Protein AF-A0A520F747-F1 (afdb_monomer)

Sequence (177 aa):
MTATGIKSPETTTRGQRMLRPAPHPRILRRLATAIFSGTALLAISAAPAAASPIPWIDSLSAAPAPPGPEVNLNAYCDDHHAVGHLANGRTVYCTRVARTDAYVWAYTPDLMPIDPNARKYTCDNVCHYPDGSIAPNYLRCGTLCGEPPTSGDIQSGFYDCFSSGLSYEECRKRPPS

pLDDT: mean 77.5, std 19.76, range [39.0, 97.88]

Radius of gyration: 31.27 Å; Cα contacts (8 Å, |Δi|>4): 210; chains: 1; bounding box: 42×72×117 Å

Solvent-accessible surface area (backbone atoms only — not comparable to full-atom values): 11807 Å² total; per-residue (Å²): 140,82,92,82,90,88,78,87,79,90,81,78,92,83,79,90,72,85,77,76,83,80,82,78,83,82,84,76,84,84,86,80,87,84,86,80,85,90,82,84,88,84,89,81,91,78,88,79,75,89,72,76,79,72,93,80,79,86,74,78,76,69,73,80,76,63,60,61,55,80,51,58,80,57,38,74,48,85,58,79,72,37,56,23,16,34,95,87,59,48,64,28,16,25,16,46,25,60,100,58,92,51,28,24,26,27,51,44,77,58,73,31,84,65,58,78,80,74,55,78,55,51,69,69,88,60,42,26,30,92,88,65,51,71,59,57,54,92,80,52,75,13,60,61,71,75,37,56,68,24,69,64,33,56,63,34,44,32,47,63,41,37,72,73,68,50,52,56,66,65,31,69,72,49,74,65,108

Foldseek 3Di:
DDDDDDDDDDDDDDDPPPPDDDDDPPPDDDDDDDDDDDDDDDDDDDDDDDPDPPPPPPPPPPPPQQADEADDFLDWDDPAQHWYAHPVSQIWGQEAEPPDRTTTTWLDNYHHPDRPVVDQWDADQFTAHPVRDGDALVSDSAVGRPHPHGPCCVQQVLVVCVVVPDGSVVSVPDGRD

Mean predicted aligned error: 17.38 Å

Secondary structure (DSSP, 8-state):
-------------------PPPPP------------------------------TT-----PPPPPSS-B--TT-B-SSTT-EEE-TTS-EEEEEEBTTSS-EEEES-SS-BSS-TTS-SSEESSSEE-TTSPBPPGGG--GGGGTPSPPHHHHHTTHHHHHHTT--HHHHHTSPP-

Structure (mmCIF, N/CA/C/O backbone):
data_AF-A0A520F747-F1
#
_entry.id   AF-A0A520F747-F1
#
loop_
_atom_site.group_PDB
_atom_site.id
_atom_site.type_symbol
_atom_site.label_atom_id
_atom_site.label_alt_id
_atom_site.label_comp_id
_atom_site.label_asym_id
_atom_site.label_entity_id
_atom_site.label_seq_id
_atom_site.pdbx_PDB_ins_code
_atom_site.Cartn_x
_atom_site.Cartn_y
_atom_site.Cartn_z
_atom_site.occupancy
_atom_site.B_iso_or_equiv
_atom_site.auth_seq_id
_atom_site.auth_comp_id
_atom_site.auth_asym_id
_atom_site.auth_atom_id
_atom_site.pdbx_PDB_model_num
ATOM 1 N N . MET A 1 1 ? 21.270 -8.133 66.181 1.00 42.50 1 MET A N 1
ATOM 2 C CA . MET A 1 1 ? 19.874 -8.565 66.421 1.00 42.50 1 MET A CA 1
ATOM 3 C C . MET A 1 1 ? 19.162 -8.541 65.076 1.00 42.50 1 MET A C 1
ATOM 5 O O . MET A 1 1 ? 19.278 -7.521 64.424 1.00 42.50 1 MET A O 1
ATOM 9 N N . THR A 1 2 ? 18.472 -9.527 64.519 1.00 42.62 2 THR A N 1
ATOM 10 C CA . THR A 1 2 ? 18.290 -10.974 64.702 1.00 42.62 2 THR A CA 1
ATOM 11 C C . THR A 1 2 ? 17.667 -11.413 63.362 1.00 42.62 2 THR A C 1
ATOM 13 O O . THR A 1 2 ? 16.903 -10.654 62.771 1.00 42.62 2 THR A O 1
ATOM 16 N N . ALA A 1 3 ? 18.054 -12.575 62.839 1.00 45.06 3 ALA A N 1
ATOM 17 C CA . ALA A 1 3 ? 17.695 -13.057 61.505 1.00 45.06 3 ALA A CA 1
ATOM 18 C C . ALA A 1 3 ? 16.247 -13.573 61.388 1.00 45.06 3 ALA A C 1
ATOM 20 O O . ALA A 1 3 ? 15.715 -14.138 62.341 1.00 45.06 3 ALA A O 1
ATOM 21 N N . THR A 1 4 ? 15.662 -13.484 60.188 1.00 55.59 4 THR A N 1
ATOM 22 C CA . THR A 1 4 ? 14.705 -14.457 59.600 1.00 55.59 4 THR A CA 1
ATOM 23 C C . THR A 1 4 ? 14.561 -14.085 58.110 1.00 55.59 4 THR A C 1
ATOM 25 O O . THR A 1 4 ? 14.187 -12.966 57.804 1.00 55.59 4 THR A O 1
ATOM 28 N N . GLY A 1 5 ? 14.923 -14.868 57.094 1.00 43.59 5 GLY A N 1
ATOM 29 C CA . GLY A 1 5 ? 15.149 -16.305 57.022 1.00 43.59 5 GLY A CA 1
ATOM 30 C C . GLY A 1 5 ? 13.865 -17.027 56.624 1.00 43.59 5 GLY A C 1
ATOM 31 O O . GLY A 1 5 ? 13.282 -17.693 57.468 1.00 43.59 5 GLY A O 1
ATOM 32 N N . ILE A 1 6 ? 13.424 -16.910 55.364 1.00 54.69 6 ILE A N 1
ATOM 33 C CA . ILE A 1 6 ? 12.436 -17.835 54.788 1.00 54.69 6 ILE A CA 1
ATOM 34 C C . ILE A 1 6 ? 12.997 -18.376 53.472 1.00 54.69 6 ILE A C 1
ATOM 36 O O . ILE A 1 6 ? 13.280 -17.639 52.531 1.00 54.69 6 ILE A O 1
ATOM 40 N N . LYS A 1 7 ? 13.208 -19.690 53.482 1.00 39.00 7 LYS A N 1
ATOM 41 C CA . LYS A 1 7 ? 13.793 -20.540 52.450 1.00 39.00 7 LYS A CA 1
ATOM 42 C C . LYS A 1 7 ? 12.766 -21.627 52.103 1.00 39.00 7 LYS A C 1
ATOM 44 O O . LYS A 1 7 ? 12.250 -22.252 53.024 1.00 39.00 7 LYS A O 1
ATOM 49 N N . SER A 1 8 ? 12.622 -21.896 50.797 1.00 43.78 8 SER A N 1
ATOM 50 C CA . SER A 1 8 ? 12.139 -23.145 50.156 1.00 43.78 8 SER A CA 1
ATOM 51 C C . SER A 1 8 ? 10.631 -23.491 50.230 1.00 43.78 8 SER A C 1
ATOM 53 O O . SER A 1 8 ? 9.957 -23.007 51.133 1.00 43.78 8 SER A O 1
ATOM 55 N N . PRO A 1 9 ? 10.090 -24.336 49.308 1.00 53.97 9 PRO A N 1
ATOM 56 C CA . PRO A 1 9 ? 10.810 -25.314 48.475 1.00 53.97 9 PRO A CA 1
ATOM 57 C C . PRO A 1 9 ? 10.545 -25.328 46.956 1.00 53.97 9 PRO A C 1
ATOM 59 O O . PRO A 1 9 ? 9.459 -25.041 46.456 1.00 53.97 9 PRO A O 1
ATOM 62 N N . GLU A 1 10 ? 11.587 -25.781 46.250 1.00 49.69 10 GLU A N 1
ATOM 63 C CA . GLU A 1 10 ? 11.531 -26.464 44.956 1.00 49.69 10 GLU A CA 1
ATOM 64 C C . GLU A 1 10 ? 10.445 -27.541 44.946 1.00 49.69 10 GLU A C 1
ATOM 66 O O . GLU A 1 10 ? 10.361 -28.363 45.858 1.00 49.69 10 GLU A O 1
ATOM 71 N N . THR A 1 11 ? 9.657 -27.579 43.873 1.00 47.12 11 THR A N 1
ATOM 72 C CA . THR A 1 11 ? 8.753 -28.696 43.594 1.00 47.12 11 THR A CA 1
ATOM 73 C C . THR A 1 11 ? 9.029 -29.238 42.192 1.00 47.12 11 THR A C 1
ATOM 75 O O . THR A 1 11 ? 8.574 -28.707 41.188 1.00 47.12 11 THR A O 1
ATOM 78 N N . THR A 1 12 ? 9.804 -30.322 42.182 1.00 52.62 12 THR A N 1
ATOM 79 C CA . THR A 1 12 ? 9.542 -31.561 41.437 1.00 52.62 12 THR A CA 1
ATOM 80 C C . THR A 1 12 ? 9.507 -31.517 39.905 1.00 52.62 12 THR A C 1
ATOM 82 O O . THR A 1 12 ? 8.470 -31.415 39.255 1.00 52.62 12 THR A O 1
ATOM 85 N N . THR A 1 13 ? 10.670 -31.847 39.347 1.00 51.62 13 THR A N 1
ATOM 86 C CA . THR A 1 13 ? 10.866 -32.610 38.109 1.00 51.62 13 THR A CA 1
ATOM 87 C C . THR A 1 13 ? 10.106 -33.945 38.134 1.00 51.62 13 THR A C 1
ATOM 89 O O . THR A 1 13 ? 10.492 -34.848 38.874 1.00 51.62 13 THR A O 1
ATOM 92 N N . ARG A 1 14 ? 9.096 -34.134 37.272 1.00 48.69 14 ARG A N 1
ATOM 93 C CA . ARG A 1 14 ? 8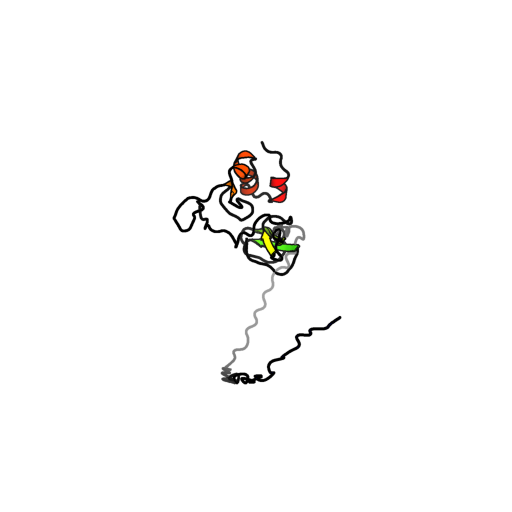.794 -35.432 36.621 1.00 48.69 14 ARG A CA 1
ATOM 94 C C . ARG A 1 14 ? 7.669 -35.289 35.599 1.00 48.69 14 ARG A C 1
ATOM 96 O O . ARG A 1 14 ? 6.528 -35.045 35.968 1.00 48.69 14 ARG A O 1
ATOM 103 N N . GLY A 1 15 ? 7.970 -35.520 34.322 1.00 46.16 15 GLY A N 1
ATOM 104 C CA . GLY A 1 15 ? 6.911 -35.602 33.315 1.00 46.16 15 GLY A CA 1
ATOM 105 C C . GLY A 1 15 ? 7.323 -35.584 31.848 1.00 46.16 15 GLY A C 1
ATOM 106 O O . GLY A 1 15 ? 6.488 -35.248 31.020 1.00 46.16 15 GLY A O 1
ATOM 107 N N . GLN A 1 16 ? 8.558 -35.949 31.483 1.00 52.44 16 GLN A N 1
ATOM 108 C CA . GLN A 1 16 ? 8.864 -36.286 30.089 1.00 52.44 16 GLN A CA 1
ATOM 109 C C . GLN A 1 16 ? 8.158 -37.600 29.729 1.00 52.44 16 GLN A C 1
ATOM 111 O O . GLN A 1 16 ? 8.712 -38.689 29.875 1.00 52.44 16 GLN A O 1
ATOM 116 N N . ARG A 1 17 ? 6.908 -37.509 29.266 1.00 53.88 17 ARG A N 1
ATOM 117 C CA . ARG A 1 17 ? 6.270 -38.586 28.510 1.00 53.88 17 ARG A CA 1
ATOM 118 C C . ARG A 1 17 ? 6.559 -38.336 27.039 1.00 53.88 17 ARG A C 1
ATOM 120 O O . ARG A 1 17 ? 5.875 -37.567 26.375 1.00 53.88 17 ARG A O 1
ATOM 127 N N . MET A 1 18 ? 7.611 -38.997 26.564 1.00 55.62 18 MET A N 1
ATOM 128 C CA . MET A 1 18 ? 7.836 -39.264 25.150 1.00 55.62 18 MET A CA 1
ATOM 129 C C . MET A 1 18 ? 6.563 -39.887 24.564 1.00 55.62 18 MET A C 1
ATOM 131 O O . MET A 1 18 ? 6.289 -41.071 24.774 1.00 55.62 18 MET A O 1
ATOM 135 N N . LEU A 1 19 ? 5.772 -39.094 23.847 1.00 59.31 19 LEU A N 1
ATOM 136 C CA . LEU A 1 19 ? 4.780 -39.620 22.923 1.00 59.31 19 LEU A CA 1
ATOM 137 C C . LEU A 1 19 ? 5.451 -39.713 21.558 1.00 59.31 19 LEU A C 1
ATOM 139 O O . LEU A 1 19 ? 5.912 -38.737 20.974 1.00 59.31 19 LEU A O 1
ATOM 143 N N . ARG A 1 20 ? 5.599 -40.973 21.163 1.00 58.38 20 ARG A N 1
ATOM 144 C CA . ARG A 1 20 ? 6.293 -41.484 19.991 1.00 58.38 20 ARG A CA 1
ATOM 145 C C . ARG A 1 20 ? 5.821 -40.804 18.696 1.00 58.38 20 ARG A C 1
ATOM 147 O O . ARG A 1 20 ? 4.623 -40.559 18.557 1.00 58.38 20 ARG A O 1
ATOM 154 N N . PRO A 1 21 ? 6.722 -40.600 17.721 1.00 55.25 21 PRO A N 1
ATOM 155 C CA . PRO A 1 21 ? 6.339 -40.220 16.369 1.00 55.25 21 PRO A CA 1
ATOM 156 C C . PRO A 1 21 ? 5.450 -41.303 15.746 1.00 55.25 21 PRO A C 1
ATOM 158 O O . PRO A 1 21 ? 5.756 -42.498 15.812 1.00 55.25 21 PRO A O 1
ATOM 161 N N . ALA A 1 22 ? 4.337 -40.875 15.152 1.00 60.22 22 ALA A N 1
ATOM 162 C CA . ALA A 1 22 ? 3.460 -41.743 14.384 1.00 60.22 22 ALA A CA 1
ATOM 163 C C . ALA A 1 22 ? 4.210 -42.297 13.151 1.00 60.22 22 ALA A C 1
ATOM 165 O O . ALA A 1 22 ? 4.928 -41.550 12.474 1.00 60.22 22 ALA A O 1
ATOM 166 N N . PRO A 1 23 ? 4.070 -43.598 12.842 1.00 63.00 23 PRO A N 1
ATOM 167 C CA . PRO A 1 23 ? 4.713 -44.205 11.689 1.00 63.00 23 PRO A CA 1
ATOM 168 C C . PRO A 1 23 ? 4.132 -43.642 10.389 1.00 63.00 23 PRO A C 1
ATOM 170 O O . PRO A 1 23 ? 2.925 -43.672 10.157 1.00 63.00 23 PRO A O 1
ATOM 173 N N . HIS A 1 24 ? 5.022 -43.147 9.530 1.00 57.28 24 HIS A N 1
ATOM 174 C CA . HIS A 1 24 ? 4.717 -42.774 8.155 1.00 57.28 24 HIS A CA 1
ATOM 175 C C . HIS A 1 24 ? 4.235 -44.008 7.375 1.00 57.28 24 HIS A C 1
ATOM 177 O O . HIS A 1 24 ? 4.983 -44.992 7.294 1.00 57.28 24 HIS A O 1
ATOM 183 N N . PRO A 1 25 ? 3.049 -43.983 6.743 1.00 57.59 25 PRO A N 1
ATOM 184 C CA . PRO A 1 25 ? 2.693 -45.006 5.779 1.00 57.59 25 PRO A CA 1
ATOM 185 C C . PRO A 1 25 ? 3.551 -44.829 4.519 1.00 57.59 25 PRO A C 1
ATOM 187 O O . PRO A 1 25 ? 3.329 -43.949 3.690 1.00 57.59 25 PRO A O 1
ATOM 190 N N . ARG A 1 26 ? 4.554 -45.700 4.377 1.00 55.91 26 ARG A N 1
ATOM 191 C CA . ARG A 1 26 ? 5.237 -45.965 3.108 1.00 55.91 26 ARG A CA 1
ATOM 192 C C . ARG A 1 26 ? 4.236 -46.621 2.157 1.00 55.91 26 ARG A C 1
ATOM 194 O O . ARG A 1 26 ? 4.048 -47.833 2.219 1.00 55.91 26 ARG A O 1
ATOM 201 N N . ILE A 1 27 ? 3.613 -45.852 1.269 1.00 58.56 27 ILE A N 1
ATOM 202 C CA . ILE A 1 27 ? 2.897 -46.421 0.121 1.00 58.56 27 ILE A CA 1
ATOM 203 C C . ILE A 1 27 ? 3.863 -46.425 -1.058 1.00 58.56 27 ILE A C 1
ATOM 205 O O . ILE A 1 27 ? 4.040 -45.450 -1.781 1.00 58.56 27 ILE A O 1
ATOM 209 N N . LEU A 1 28 ? 4.549 -47.556 -1.180 1.00 54.19 28 LEU A N 1
ATOM 210 C CA . LEU A 1 28 ? 5.417 -47.905 -2.289 1.00 54.19 28 LEU A CA 1
ATOM 211 C C . LEU A 1 28 ? 4.580 -48.607 -3.369 1.00 54.19 28 LEU A C 1
ATOM 213 O O . LEU A 1 28 ? 3.824 -49.526 -3.068 1.00 54.19 28 LEU A O 1
ATOM 217 N N . ARG A 1 29 ? 4.842 -48.225 -4.624 1.00 49.47 29 ARG A N 1
ATOM 218 C CA . ARG A 1 29 ? 4.656 -49.002 -5.863 1.00 49.47 29 ARG A CA 1
ATOM 219 C C . ARG A 1 29 ? 3.229 -49.400 -6.269 1.00 49.47 29 ARG A C 1
ATOM 221 O O . ARG A 1 29 ? 2.711 -50.436 -5.867 1.00 49.47 29 ARG A O 1
ATOM 228 N N . ARG A 1 30 ? 2.752 -48.747 -7.334 1.00 53.38 30 ARG A N 1
ATOM 229 C CA . ARG A 1 30 ? 2.306 -49.477 -8.532 1.00 53.38 30 ARG A CA 1
ATOM 230 C C . ARG A 1 30 ? 2.969 -48.888 -9.775 1.00 53.38 30 ARG A C 1
ATOM 232 O O . ARG A 1 30 ? 2.675 -47.776 -10.190 1.00 53.38 30 ARG A O 1
ATOM 239 N N . LEU A 1 31 ? 3.915 -49.657 -10.308 1.00 53.09 31 LEU A N 1
ATOM 240 C CA . LEU A 1 31 ? 4.423 -49.541 -11.669 1.00 53.09 31 LEU A CA 1
ATOM 241 C C . LEU A 1 31 ? 3.285 -49.908 -12.627 1.00 53.09 31 LEU A C 1
ATOM 243 O O . LEU A 1 31 ? 2.710 -50.985 -12.491 1.00 53.09 31 LEU A O 1
ATOM 247 N N . ALA A 1 32 ? 2.998 -49.046 -13.595 1.00 54.12 32 ALA A N 1
ATOM 248 C CA . ALA A 1 32 ? 2.244 -49.406 -14.788 1.00 54.12 32 ALA A CA 1
ATOM 249 C C . ALA A 1 32 ? 3.020 -48.894 -16.005 1.00 54.12 32 ALA A C 1
ATOM 251 O O . ALA A 1 32 ? 2.791 -47.807 -16.523 1.00 54.12 32 ALA A O 1
ATOM 252 N N . THR A 1 33 ? 4.014 -49.680 -16.404 1.00 52.19 33 THR A N 1
ATOM 253 C CA . THR A 1 33 ? 4.641 -49.626 -17.723 1.00 52.19 33 THR A CA 1
ATOM 254 C C . THR A 1 33 ? 3.634 -50.102 -18.765 1.00 52.19 33 THR A C 1
ATOM 256 O O . THR A 1 33 ? 3.228 -51.262 -18.727 1.00 52.19 33 THR A O 1
ATOM 259 N N . ALA A 1 34 ? 3.275 -49.238 -19.711 1.00 53.50 34 ALA A N 1
ATOM 260 C CA . ALA A 1 34 ? 2.685 -49.640 -20.982 1.00 53.50 34 ALA A CA 1
ATOM 261 C C . ALA A 1 34 ? 3.668 -49.256 -22.096 1.00 53.50 34 ALA A C 1
ATOM 263 O O . ALA A 1 34 ? 3.801 -48.093 -22.461 1.00 53.50 34 ALA A O 1
ATOM 264 N N . ILE A 1 35 ? 4.408 -50.255 -22.573 1.00 56.47 35 ILE A N 1
ATOM 265 C CA . ILE A 1 35 ? 5.189 -50.222 -23.810 1.00 56.47 35 ILE A CA 1
ATOM 266 C C . ILE A 1 35 ? 4.326 -50.926 -24.845 1.00 56.47 35 ILE A C 1
ATOM 268 O O . ILE A 1 35 ? 4.015 -52.080 -24.595 1.00 56.47 35 ILE A O 1
ATOM 272 N N . PHE A 1 36 ? 4.013 -50.301 -25.983 1.00 51.28 36 PHE A N 1
ATOM 273 C CA . PHE A 1 36 ? 3.846 -51.006 -27.260 1.00 51.28 36 PHE A CA 1
ATOM 274 C C . PHE A 1 36 ? 4.067 -50.047 -28.444 1.00 51.28 36 PHE A C 1
ATOM 276 O O . PHE A 1 36 ? 3.342 -49.070 -28.590 1.00 51.28 36 PHE A O 1
ATOM 283 N N . SER A 1 37 ? 5.101 -50.386 -29.235 1.00 48.59 37 SER A N 1
ATOM 284 C CA . SER A 1 37 ? 5.243 -50.312 -30.710 1.00 48.59 37 SER A CA 1
ATOM 285 C C . SER A 1 37 ? 4.770 -49.038 -31.435 1.00 48.59 37 SER A C 1
ATOM 287 O O . SER A 1 37 ? 3.614 -48.666 -31.360 1.00 48.59 37 SER A O 1
ATOM 289 N N . GLY A 1 38 ? 5.577 -48.340 -32.235 1.00 48.66 38 GLY A N 1
ATOM 290 C CA . GLY A 1 38 ? 6.537 -48.858 -33.207 1.00 48.66 38 GLY A CA 1
ATOM 291 C C . GLY A 1 38 ? 5.961 -48.724 -34.621 1.00 48.66 38 GLY A C 1
ATOM 292 O O . GLY A 1 38 ? 5.357 -49.665 -35.116 1.00 48.66 38 GLY A O 1
ATOM 293 N N . THR A 1 39 ? 6.193 -47.583 -35.275 1.00 53.19 39 THR A N 1
ATOM 294 C CA . THR A 1 39 ? 6.153 -47.451 -36.742 1.00 53.19 39 THR A CA 1
ATOM 295 C C . THR A 1 39 ? 7.282 -46.532 -37.177 1.00 53.19 39 THR A C 1
ATOM 297 O O . THR A 1 39 ? 7.353 -45.373 -36.773 1.00 53.19 39 THR A O 1
ATOM 300 N N . ALA A 1 40 ? 8.187 -47.094 -37.971 1.00 50.44 40 ALA A N 1
ATOM 301 C CA . ALA A 1 40 ? 9.312 -46.412 -38.578 1.00 50.44 40 ALA A CA 1
ATOM 302 C C . ALA A 1 40 ? 8.928 -45.805 -39.941 1.00 50.44 40 ALA A C 1
ATOM 304 O O . ALA A 1 40 ? 8.162 -46.404 -40.689 1.00 50.44 40 ALA A O 1
ATOM 305 N N . LEU A 1 41 ? 9.586 -44.678 -40.235 1.00 53.22 41 LEU A N 1
ATOM 306 C CA . LEU A 1 41 ? 9.986 -44.131 -41.540 1.00 53.22 41 LEU A CA 1
ATOM 307 C C . LEU A 1 41 ? 8.911 -43.690 -42.548 1.00 53.22 41 LEU A C 1
ATOM 309 O O . LEU A 1 41 ? 8.302 -44.500 -43.234 1.00 53.22 41 LEU A O 1
ATOM 313 N N . LEU A 1 42 ? 8.915 -42.380 -42.826 1.00 52.22 42 LEU A N 1
ATOM 314 C CA . LEU A 1 42 ? 9.106 -41.904 -44.199 1.00 52.22 42 LEU A CA 1
ATOM 315 C C . LEU A 1 42 ? 9.803 -40.535 -44.206 1.00 52.22 42 LEU A C 1
ATOM 317 O O . LEU A 1 42 ? 9.299 -39.552 -43.670 1.00 52.22 42 LEU A O 1
ATOM 321 N N . ALA A 1 43 ? 10.995 -40.507 -44.799 1.00 51.56 43 ALA A N 1
ATOM 322 C CA . ALA A 1 43 ? 11.722 -39.298 -45.150 1.00 51.56 43 ALA A CA 1
ATOM 323 C C . ALA A 1 43 ? 11.135 -38.716 -46.442 1.00 51.56 43 ALA A C 1
ATOM 325 O O . ALA A 1 43 ? 11.027 -39.437 -47.432 1.00 51.56 43 ALA A O 1
ATOM 326 N N . ILE A 1 44 ? 10.821 -37.418 -46.455 1.00 61.25 44 ILE A N 1
ATOM 327 C CA . ILE A 1 44 ? 10.707 -36.640 -47.692 1.00 61.25 44 ILE A CA 1
ATOM 328 C C . ILE A 1 44 ? 11.472 -35.334 -47.494 1.00 61.25 44 ILE A C 1
ATOM 330 O O . ILE A 1 44 ? 11.068 -34.433 -46.764 1.00 61.25 44 ILE A O 1
ATOM 334 N N . SER A 1 45 ? 12.623 -35.284 -48.149 1.00 54.34 45 SER A N 1
ATOM 335 C CA . SER A 1 45 ? 13.409 -34.096 -48.434 1.00 54.34 45 SER A CA 1
ATOM 336 C C . SER A 1 45 ? 12.663 -33.177 -49.402 1.00 54.34 45 SER A C 1
ATOM 338 O O . SER A 1 45 ? 12.354 -33.590 -50.518 1.00 54.34 45 SER A O 1
ATOM 340 N N . ALA A 1 46 ? 12.462 -31.920 -49.011 1.00 52.72 46 ALA A N 1
ATOM 341 C CA . ALA A 1 46 ? 12.260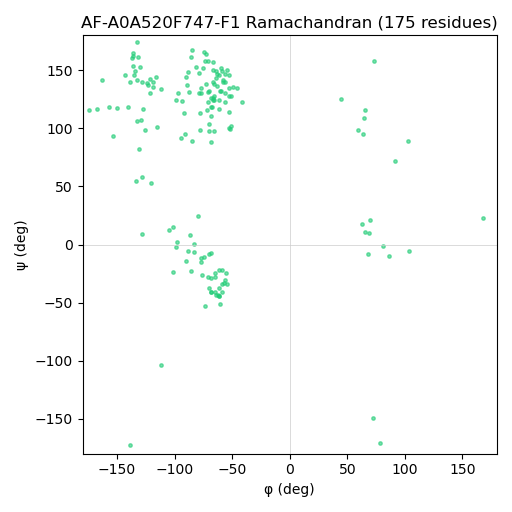 -30.807 -49.933 1.00 52.72 46 ALA A CA 1
ATOM 342 C C . ALA A 1 46 ? 12.717 -29.509 -49.250 1.00 52.72 46 ALA A C 1
ATOM 344 O O . ALA A 1 46 ? 11.968 -28.874 -48.514 1.00 52.72 46 ALA A O 1
ATOM 345 N N . ALA A 1 47 ? 13.978 -29.140 -49.473 1.00 48.28 47 ALA A N 1
ATOM 346 C CA . ALA A 1 47 ? 14.436 -27.777 -49.247 1.00 48.28 47 ALA A CA 1
ATOM 347 C C . ALA A 1 47 ? 13.874 -26.880 -50.359 1.00 48.28 47 ALA A C 1
ATOM 349 O O . ALA A 1 47 ? 13.935 -27.256 -51.534 1.00 48.28 47 ALA A O 1
ATOM 350 N N . PRO A 1 48 ? 13.404 -25.676 -50.008 1.00 43.94 48 PRO A N 1
ATOM 351 C CA . PRO A 1 48 ? 13.861 -24.531 -50.777 1.00 43.94 48 PRO A CA 1
ATOM 352 C C . PRO A 1 48 ? 14.262 -23.341 -49.898 1.00 43.94 48 PRO A C 1
ATOM 354 O O . PRO A 1 48 ? 13.660 -23.051 -48.872 1.00 43.94 48 PRO A O 1
ATOM 357 N N . ALA A 1 49 ? 15.276 -22.643 -50.407 1.00 48.47 49 ALA A N 1
ATOM 358 C CA . ALA A 1 49 ? 15.629 -21.253 -50.151 1.00 48.47 49 ALA A CA 1
ATOM 359 C C . ALA A 1 49 ? 15.942 -20.859 -48.699 1.00 48.47 49 ALA A C 1
ATOM 361 O O . ALA A 1 49 ? 15.085 -20.466 -47.913 1.00 48.47 49 ALA A O 1
ATOM 362 N 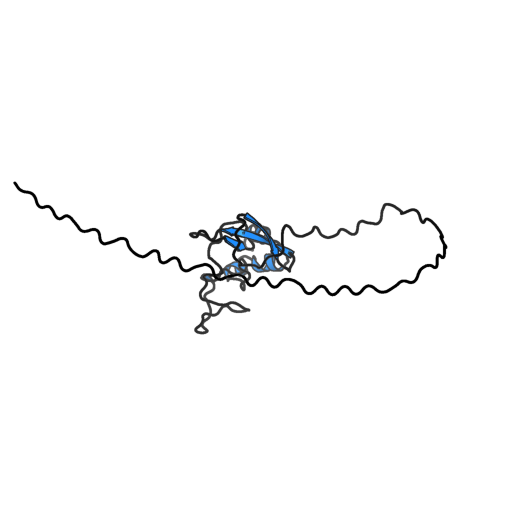N . ALA A 1 50 ? 17.244 -20.807 -48.415 1.00 51.78 50 ALA A N 1
ATOM 363 C CA . ALA A 1 50 ? 17.786 -19.834 -47.483 1.00 51.78 50 ALA A CA 1
ATOM 364 C C . ALA A 1 50 ? 17.330 -18.423 -47.906 1.00 51.78 50 ALA A C 1
ATOM 366 O O . ALA A 1 50 ? 17.888 -17.830 -48.827 1.00 51.78 50 ALA A O 1
ATOM 367 N N . ALA A 1 51 ? 16.310 -17.889 -47.238 1.00 51.12 51 ALA A N 1
ATOM 368 C CA . ALA A 1 51 ? 16.172 -16.454 -47.083 1.00 51.12 51 ALA A CA 1
ATOM 369 C C . ALA A 1 51 ? 17.164 -16.057 -45.987 1.00 51.12 51 ALA A C 1
ATOM 371 O O . ALA A 1 51 ? 17.042 -16.492 -44.841 1.00 51.12 51 ALA A O 1
ATOM 372 N N . SER A 1 52 ? 18.200 -15.305 -46.356 1.00 51.34 52 SER A N 1
ATOM 373 C CA . SER A 1 52 ? 19.121 -14.714 -45.390 1.00 51.34 52 SER A CA 1
ATOM 374 C C . SER A 1 52 ? 18.310 -13.936 -44.347 1.00 51.34 52 SER A C 1
ATOM 376 O O . SER A 1 52 ? 17.490 -13.104 -44.748 1.00 51.34 52 SER A O 1
ATOM 378 N N . PRO A 1 53 ? 18.499 -14.173 -43.037 1.00 50.22 53 PRO A N 1
ATOM 379 C CA . PRO A 1 53 ? 17.874 -13.338 -42.029 1.00 50.22 53 PRO A CA 1
ATOM 380 C C . PRO A 1 53 ? 18.401 -11.921 -42.227 1.00 50.22 53 PRO A C 1
ATOM 382 O O . PRO A 1 53 ? 19.601 -11.668 -42.136 1.00 50.22 53 PRO A O 1
ATOM 385 N N . ILE A 1 54 ? 17.497 -11.010 -42.568 1.00 55.16 54 ILE A N 1
ATOM 386 C CA . ILE A 1 54 ? 17.747 -9.581 -42.530 1.00 55.16 54 ILE A CA 1
ATOM 387 C C . ILE A 1 54 ? 17.888 -9.229 -41.037 1.00 55.16 54 ILE A C 1
ATOM 389 O O . ILE A 1 54 ? 16.899 -9.309 -40.312 1.00 55.16 54 ILE A O 1
ATOM 393 N N . PRO A 1 55 ? 19.082 -8.868 -40.537 1.00 48.56 55 PRO A N 1
ATOM 394 C CA . PRO A 1 55 ? 19.371 -8.850 -39.100 1.00 48.56 55 PRO A CA 1
ATOM 395 C C . PRO A 1 55 ? 18.835 -7.606 -38.363 1.00 48.56 55 PRO A C 1
ATOM 397 O O . PRO A 1 55 ? 19.396 -7.223 -37.342 1.00 48.56 55 PRO A O 1
ATOM 400 N N . TRP A 1 56 ? 17.794 -6.928 -38.866 1.00 56.59 56 TRP A N 1
ATOM 401 C CA . TRP A 1 56 ? 17.381 -5.615 -38.337 1.00 56.59 56 TRP A CA 1
ATOM 402 C C . TRP A 1 56 ? 15.903 -5.453 -37.959 1.00 56.59 56 TRP A C 1
ATOM 404 O O . TRP A 1 56 ? 15.501 -4.344 -37.615 1.00 56.59 56 TRP A O 1
ATOM 414 N N . ILE A 1 57 ? 15.100 -6.521 -37.938 1.00 54.97 57 ILE A N 1
ATOM 415 C CA . ILE A 1 57 ? 13.694 -6.448 -37.493 1.00 54.97 57 ILE A CA 1
ATOM 416 C C . ILE A 1 57 ? 13.308 -7.575 -36.528 1.00 54.97 57 ILE A C 1
ATOM 418 O O . ILE A 1 57 ? 12.318 -8.258 -36.729 1.00 54.97 57 ILE A O 1
ATOM 422 N N . ASP A 1 58 ? 14.061 -7.719 -35.440 1.00 45.78 58 ASP A N 1
ATOM 423 C CA . ASP A 1 58 ? 13.597 -8.394 -34.218 1.00 45.78 58 ASP A CA 1
ATOM 424 C C . ASP A 1 58 ? 13.847 -7.472 -33.016 1.00 45.78 58 ASP A C 1
ATOM 426 O O . ASP A 1 58 ? 14.570 -7.785 -32.077 1.00 45.78 58 ASP A O 1
ATOM 430 N N . SER A 1 59 ? 13.260 -6.277 -33.072 1.00 53.44 59 SER A N 1
ATOM 431 C CA . SER A 1 59 ? 13.138 -5.385 -31.915 1.00 53.44 59 SER A CA 1
ATOM 432 C C . SER A 1 59 ? 11.664 -5.113 -31.640 1.00 53.44 59 SER A C 1
ATOM 434 O O . SER A 1 59 ? 11.236 -3.966 -31.526 1.00 53.44 59 SER A O 1
ATOM 436 N N . LEU A 1 60 ? 10.861 -6.173 -31.511 1.00 50.75 60 LEU A N 1
ATOM 437 C CA . LEU A 1 60 ? 9.706 -6.072 -30.629 1.00 50.75 60 LEU A CA 1
ATOM 438 C C . LEU A 1 60 ? 10.281 -6.023 -29.215 1.00 50.75 60 LEU A C 1
ATOM 440 O O . LEU A 1 60 ? 10.669 -7.046 -28.658 1.00 50.75 60 LEU A O 1
ATOM 444 N N . SER A 1 61 ? 10.401 -4.807 -28.675 1.00 53.12 61 SER A N 1
ATOM 445 C CA . SER A 1 61 ? 10.658 -4.583 -27.254 1.00 53.12 61 SER A CA 1
ATOM 446 C C . SER A 1 61 ? 9.626 -5.373 -26.458 1.00 53.12 61 SER A C 1
ATOM 448 O O . SER A 1 61 ? 8.487 -4.936 -26.300 1.00 53.12 61 SER A O 1
ATOM 450 N N . ALA A 1 62 ? 10.016 -6.547 -25.963 1.00 57.75 62 ALA A N 1
ATOM 451 C CA . ALA A 1 62 ? 9.352 -7.115 -24.811 1.00 57.75 62 ALA A CA 1
ATOM 452 C C . ALA A 1 62 ? 9.451 -6.049 -23.719 1.00 57.75 62 ALA A C 1
ATOM 454 O O . ALA A 1 62 ? 10.551 -5.568 -23.425 1.00 57.75 62 ALA A O 1
ATOM 455 N N . ALA A 1 63 ? 8.306 -5.620 -23.184 1.00 62.47 63 ALA A N 1
ATOM 456 C CA . ALA A 1 63 ? 8.303 -4.748 -22.022 1.00 62.47 63 ALA A CA 1
ATOM 457 C C . ALA A 1 63 ? 9.230 -5.376 -20.966 1.00 62.47 63 ALA A C 1
ATOM 459 O O . ALA A 1 63 ? 9.194 -6.603 -20.805 1.00 62.47 63 ALA A O 1
ATOM 460 N N . PRO A 1 64 ? 10.098 -4.589 -20.305 1.00 65.44 64 PRO A N 1
ATOM 461 C CA . PRO A 1 64 ? 10.984 -5.130 -19.288 1.00 65.44 64 PRO A CA 1
ATOM 462 C C . PRO A 1 64 ? 10.154 -5.941 -18.292 1.00 65.44 64 PRO A C 1
ATOM 464 O O . PRO A 1 64 ? 9.123 -5.468 -17.810 1.00 65.44 64 PRO A O 1
ATOM 467 N N . ALA A 1 65 ? 10.570 -7.187 -18.054 1.00 66.12 65 ALA A N 1
ATOM 468 C CA . ALA A 1 65 ? 9.881 -8.059 -17.117 1.00 66.12 65 ALA A CA 1
ATOM 469 C C . ALA A 1 65 ? 9.812 -7.364 -15.742 1.00 66.12 65 ALA A C 1
ATOM 471 O O . ALA A 1 65 ? 10.796 -6.721 -15.351 1.00 66.12 65 ALA A O 1
ATOM 472 N N . PRO A 1 66 ? 8.683 -7.462 -15.017 1.00 71.81 66 PRO A N 1
ATOM 473 C CA . PRO A 1 66 ? 8.560 -6.845 -13.708 1.00 71.81 66 PRO A CA 1
ATOM 474 C C . PRO A 1 66 ? 9.664 -7.334 -12.759 1.00 71.81 66 PRO A C 1
ATOM 476 O O . PRO A 1 66 ? 10.089 -8.490 -12.846 1.00 71.81 66 PRO A O 1
ATOM 479 N N . PRO A 1 67 ? 10.147 -6.481 -11.845 1.00 75.75 67 PRO A N 1
ATOM 480 C CA . PRO A 1 67 ? 11.171 -6.882 -10.896 1.00 75.75 67 PRO A CA 1
ATOM 481 C C . PRO A 1 67 ? 10.603 -7.910 -9.902 1.00 75.75 67 PRO A C 1
ATOM 483 O O . PRO A 1 67 ? 9.598 -7.663 -9.237 1.00 75.75 67 PRO A O 1
ATOM 486 N N . GLY A 1 68 ? 11.269 -9.060 -9.781 1.00 89.50 68 GLY A N 1
ATOM 487 C CA . GLY A 1 68 ? 10.978 -10.065 -8.753 1.00 89.50 68 GLY A CA 1
ATOM 488 C C . GLY A 1 68 ? 9.755 -10.955 -9.026 1.00 89.50 68 GLY A C 1
ATOM 489 O O . GLY A 1 68 ? 9.229 -10.954 -10.136 1.00 89.50 68 GLY A O 1
ATOM 490 N N . PRO A 1 69 ? 9.326 -11.769 -8.045 1.00 95.94 69 PRO A N 1
ATOM 491 C CA . PRO A 1 69 ? 8.175 -12.665 -8.174 1.00 95.94 69 PRO A CA 1
ATOM 492 C C . PRO A 1 69 ? 6.834 -11.915 -8.143 1.00 95.94 69 PRO A C 1
ATOM 494 O O . PRO A 1 69 ? 6.743 -10.816 -7.589 1.00 95.94 69 PRO A O 1
ATOM 497 N N . GLU A 1 70 ? 5.785 -12.539 -8.692 1.00 97.31 70 GLU A N 1
ATOM 498 C CA . GLU A 1 70 ? 4.408 -12.079 -8.484 1.00 97.31 70 GLU A CA 1
ATOM 499 C C . GLU A 1 70 ? 3.986 -12.368 -7.034 1.00 97.31 70 GLU A C 1
ATOM 501 O O . GLU A 1 70 ? 4.174 -13.479 -6.531 1.00 97.31 70 GLU A O 1
ATOM 506 N N . VAL A 1 71 ? 3.424 -11.372 -6.352 1.00 97.62 71 VAL A N 1
ATOM 507 C CA . VAL A 1 71 ? 3.031 -11.433 -4.939 1.00 97.62 71 VAL A CA 1
ATOM 508 C C . VAL A 1 71 ? 1.653 -10.808 -4.721 1.00 97.62 71 VAL A C 1
ATOM 510 O O . VAL A 1 71 ? 1.127 -10.087 -5.569 1.00 97.62 71 VAL A O 1
ATOM 513 N N . ASN A 1 72 ? 1.053 -11.072 -3.558 1.00 96.94 72 ASN A N 1
ATOM 514 C CA . ASN A 1 72 ? -0.219 -10.469 -3.168 1.00 96.94 72 ASN A CA 1
ATOM 515 C C . ASN A 1 72 ? 0.019 -9.250 -2.266 1.00 96.94 72 ASN A C 1
ATOM 517 O O . ASN A 1 72 ? 0.753 -9.334 -1.280 1.00 96.94 72 ASN A O 1
ATOM 521 N N . LEU A 1 73 ? -0.622 -8.127 -2.595 1.00 95.75 73 LEU A N 1
ATOM 522 C CA . LEU A 1 73 ? -0.574 -6.913 -1.787 1.00 95.75 73 LEU A CA 1
ATOM 523 C C . LEU A 1 73 ? -1.076 -7.199 -0.363 1.00 95.75 73 LEU A C 1
ATOM 525 O O . LEU A 1 73 ? -2.046 -7.926 -0.169 1.00 95.75 73 LEU A O 1
ATOM 529 N N . ASN A 1 74 ? -0.441 -6.586 0.634 1.00 9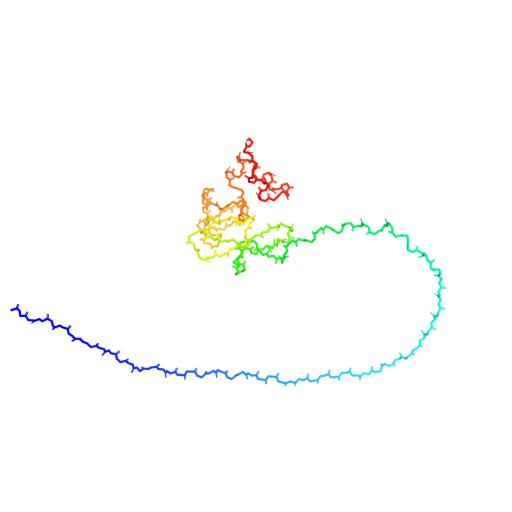5.94 74 ASN A N 1
ATOM 530 C CA . ASN A 1 74 ? -0.710 -6.759 2.064 1.00 95.94 74 ASN A CA 1
ATOM 531 C C . ASN A 1 74 ? -0.361 -8.140 2.644 1.00 95.94 74 ASN A C 1
ATOM 533 O O . ASN A 1 74 ? -0.407 -8.287 3.865 1.00 95.94 74 ASN A O 1
ATOM 537 N N . ALA A 1 75 ? 0.001 -9.146 1.839 1.00 97.25 75 ALA A N 1
ATOM 538 C CA . ALA A 1 75 ? 0.448 -10.422 2.388 1.00 97.25 75 ALA A CA 1
ATOM 539 C C . ALA A 1 75 ? 1.747 -10.241 3.187 1.00 97.25 75 ALA A C 1
ATOM 541 O O . ALA A 1 75 ? 2.609 -9.440 2.812 1.00 97.25 75 ALA A O 1
ATOM 542 N N . TYR A 1 7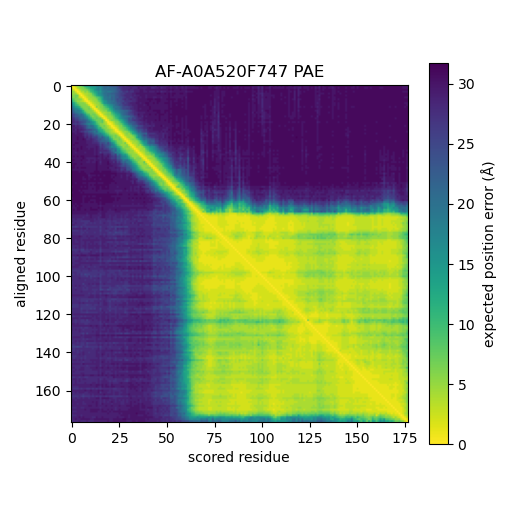6 ? 1.880 -10.993 4.283 1.00 97.56 76 TYR A N 1
ATOM 543 C CA . TYR A 1 76 ? 3.127 -11.047 5.041 1.00 97.56 76 TYR A CA 1
ATOM 544 C C . TYR A 1 76 ? 4.253 -11.644 4.189 1.00 97.56 76 TYR A C 1
ATOM 546 O O . TYR A 1 76 ? 4.013 -12.477 3.311 1.00 97.56 76 TYR A O 1
ATOM 554 N N . CYS A 1 77 ? 5.479 -11.206 4.450 1.00 97.88 77 CYS A N 1
ATOM 555 C CA . CYS A 1 77 ? 6.667 -11.620 3.717 1.00 97.88 77 CYS A CA 1
ATOM 556 C C . CYS A 1 77 ? 7.869 -11.748 4.656 1.00 97.88 77 CYS A C 1
ATOM 558 O O . CYS A 1 77 ? 7.987 -10.988 5.612 1.00 97.88 77 CYS A O 1
ATOM 560 N N . ASP A 1 78 ? 8.754 -12.703 4.367 1.00 96.62 78 ASP A N 1
ATOM 561 C CA . ASP A 1 78 ? 9.935 -12.985 5.199 1.00 96.62 78 ASP A CA 1
ATOM 562 C C . ASP A 1 78 ? 11.227 -12.386 4.620 1.00 96.62 78 ASP A C 1
ATOM 564 O O . ASP A 1 78 ? 12.193 -12.152 5.344 1.00 96.62 78 ASP A O 1
ATOM 568 N N . ASP A 1 79 ? 11.268 -12.137 3.308 1.00 95.06 79 ASP A N 1
ATOM 569 C CA . ASP A 1 79 ? 12.456 -11.610 2.636 1.00 95.06 79 ASP A CA 1
ATOM 570 C C . ASP A 1 79 ? 12.500 -10.082 2.749 1.00 95.06 79 ASP A C 1
ATOM 572 O O . ASP A 1 79 ? 11.927 -9.345 1.943 1.00 95.06 79 ASP A O 1
ATOM 576 N N . HIS A 1 80 ? 13.122 -9.600 3.823 1.00 93.56 80 HIS A N 1
ATOM 577 C CA . HIS A 1 80 ? 13.162 -8.181 4.159 1.00 93.56 80 HIS A CA 1
ATOM 578 C C . HIS A 1 80 ? 13.744 -7.350 3.007 1.00 93.56 80 HIS A C 1
ATOM 580 O O . HIS A 1 80 ? 14.839 -7.626 2.524 1.00 93.56 80 HIS A O 1
ATOM 586 N N . HIS A 1 81 ? 13.054 -6.270 2.625 1.00 88.44 81 HIS A N 1
ATOM 587 C CA . HIS A 1 81 ? 13.444 -5.383 1.518 1.00 88.44 81 HIS A CA 1
ATOM 588 C C . HIS A 1 81 ? 13.415 -6.028 0.125 1.00 88.44 81 HIS A C 1
ATOM 590 O O . HIS A 1 81 ? 13.882 -5.410 -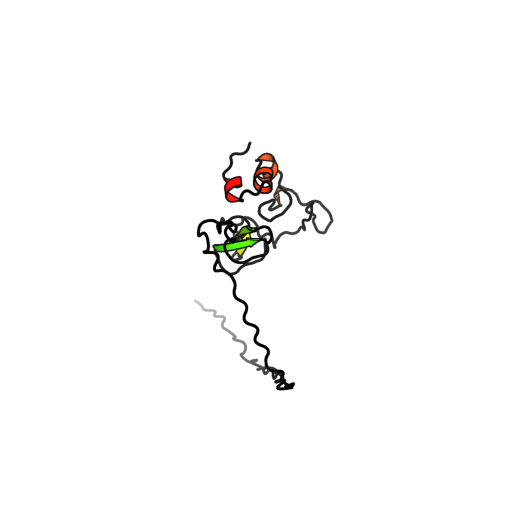0.836 1.00 88.44 81 HIS A O 1
ATOM 596 N N . ALA A 1 82 ? 12.842 -7.226 -0.016 1.00 96.19 82 ALA A N 1
ATOM 597 C CA . ALA A 1 82 ? 12.602 -7.811 -1.323 1.00 96.19 82 ALA A CA 1
ATOM 598 C C . ALA A 1 82 ? 11.693 -6.919 -2.176 1.00 96.19 82 ALA A C 1
ATOM 600 O O . ALA A 1 82 ? 10.836 -6.186 -1.674 1.00 96.19 82 ALA A O 1
ATOM 601 N N . VAL A 1 83 ? 11.881 -7.021 -3.488 1.00 96.62 83 VAL A N 1
ATOM 602 C CA . VAL A 1 83 ? 11.060 -6.358 -4.501 1.00 96.62 83 VAL A CA 1
ATOM 603 C C . VAL A 1 83 ? 10.279 -7.434 -5.239 1.00 96.62 83 VAL A C 1
ATOM 605 O O . VAL A 1 83 ? 10.846 -8.454 -5.630 1.00 96.62 83 VAL A O 1
ATOM 608 N N . GLY A 1 84 ? 8.987 -7.203 -5.423 1.00 96.25 84 GLY A N 1
ATOM 609 C CA . GLY A 1 84 ? 8.104 -8.054 -6.208 1.00 96.25 84 GLY A CA 1
ATOM 610 C C . GLY A 1 84 ? 7.161 -7.215 -7.055 1.00 96.25 84 GLY A C 1
ATOM 611 O O . GLY A 1 84 ?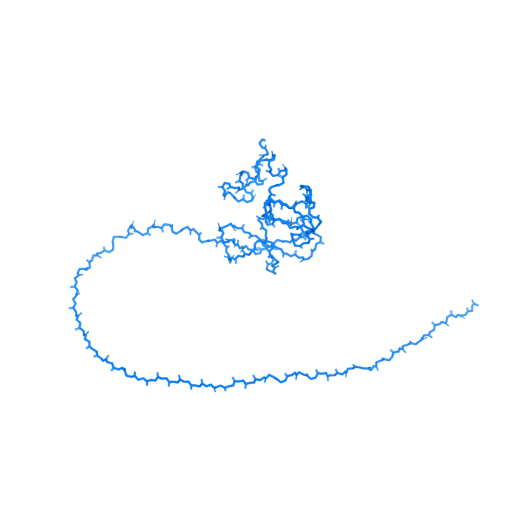 7.259 -5.984 -7.106 1.00 96.25 84 GLY A O 1
ATOM 612 N N . HIS A 1 85 ? 6.209 -7.881 -7.690 1.00 96.44 85 HIS A N 1
ATOM 613 C CA . HIS A 1 85 ? 5.173 -7.218 -8.466 1.00 96.44 85 HIS A CA 1
ATOM 614 C C . HIS A 1 85 ? 3.799 -7.826 -8.209 1.00 96.44 85 HIS A C 1
ATOM 616 O O . HIS A 1 85 ? 3.669 -8.985 -7.835 1.00 96.44 85 HIS A O 1
ATOM 622 N N . LEU A 1 86 ? 2.754 -7.034 -8.404 1.00 95.44 86 LEU A N 1
ATOM 623 C CA . LEU A 1 86 ? 1.377 -7.519 -8.400 1.00 95.44 86 LEU A CA 1
ATOM 624 C C . LEU A 1 86 ? 0.995 -8.053 -9.785 1.00 95.44 86 LEU A C 1
ATOM 626 O O . LEU A 1 86 ? 1.636 -7.723 -10.782 1.00 95.44 86 LEU A O 1
ATOM 630 N N . ALA A 1 87 ? -0.128 -8.769 -9.875 1.00 95.00 87 ALA A N 1
ATOM 631 C CA . ALA A 1 87 ? -0.682 -9.267 -11.141 1.00 95.00 87 ALA A CA 1
ATOM 632 C C . ALA A 1 87 ? -0.928 -8.167 -12.200 1.00 95.00 87 ALA A C 1
ATOM 634 O O . ALA A 1 87 ? -0.947 -8.435 -13.398 1.00 95.00 87 ALA A O 1
ATOM 635 N N . ASN A 1 88 ? -1.109 -6.910 -11.776 1.00 91.31 88 ASN A N 1
ATOM 636 C CA . ASN A 1 88 ? -1.246 -5.756 -12.673 1.00 91.31 88 ASN A CA 1
ATOM 637 C C . ASN A 1 88 ? 0.102 -5.127 -13.090 1.00 91.31 88 ASN A C 1
ATOM 639 O O . ASN A 1 88 ? 0.114 -4.046 -13.673 1.00 91.31 88 ASN A O 1
ATOM 643 N N . GLY A 1 89 ? 1.226 -5.762 -12.753 1.00 93.00 89 GLY A N 1
ATOM 644 C CA . GLY A 1 89 ? 2.581 -5.307 -13.058 1.00 93.00 89 GLY A CA 1
ATOM 645 C C . GLY A 1 89 ? 3.138 -4.234 -12.118 1.00 93.00 89 GLY A C 1
ATOM 646 O O . GLY A 1 89 ? 4.283 -3.826 -12.295 1.00 93.00 89 GLY A O 1
ATOM 647 N N . ARG A 1 90 ? 2.380 -3.760 -11.115 1.00 92.75 90 ARG A N 1
ATOM 648 C CA . ARG A 1 90 ? 2.882 -2.746 -10.171 1.00 92.75 90 ARG A CA 1
ATOM 649 C C . ARG A 1 90 ? 3.939 -3.323 -9.241 1.00 92.75 90 ARG A C 1
ATOM 651 O O . ARG A 1 90 ? 3.697 -4.341 -8.597 1.00 92.75 90 ARG A O 1
ATOM 658 N N . THR A 1 91 ? 5.050 -2.607 -9.104 1.00 94.38 91 THR A N 1
ATOM 659 C CA . THR A 1 91 ? 6.103 -2.910 -8.132 1.00 94.38 91 THR A CA 1
ATOM 660 C C . THR A 1 91 ? 5.604 -2.744 -6.698 1.00 94.38 91 THR A C 1
ATOM 662 O O . THR A 1 91 ? 4.926 -1.766 -6.372 1.00 94.38 91 THR A O 1
ATOM 665 N N . VAL A 1 92 ? 5.984 -3.687 -5.842 1.00 96.25 92 VAL A N 1
ATOM 666 C CA . VAL A 1 92 ? 5.769 -3.661 -4.393 1.00 96.25 92 VAL A CA 1
ATOM 667 C C . VAL A 1 92 ? 7.029 -4.114 -3.662 1.00 96.25 92 VAL A C 1
ATOM 669 O O . VAL A 1 92 ? 7.916 -4.745 -4.237 1.00 96.25 92 VAL A O 1
ATOM 672 N N . TYR A 1 93 ? 7.097 -3.789 -2.378 1.00 96.06 93 TYR A N 1
ATOM 673 C CA . TYR A 1 93 ? 8.263 -3.981 -1.529 1.00 96.06 93 TYR A CA 1
ATOM 674 C C . TYR A 1 93 ? 7.863 -4.732 -0.266 1.00 96.06 93 TYR A C 1
ATOM 676 O O . TYR A 1 93 ? 6.795 -4.474 0.295 1.00 96.06 93 TYR A O 1
ATOM 684 N N . CYS A 1 94 ? 8.711 -5.659 0.176 1.00 97.38 94 CYS A N 1
ATOM 685 C CA . CYS A 1 94 ? 8.547 -6.321 1.459 1.00 97.38 94 CYS A CA 1
ATOM 686 C C . CYS A 1 94 ? 9.027 -5.374 2.560 1.00 97.38 94 CYS A C 1
ATOM 688 O O . CYS A 1 94 ? 10.227 -5.228 2.822 1.00 97.38 94 CYS A O 1
ATOM 690 N N . THR A 1 95 ? 8.069 -4.697 3.182 1.00 96.69 95 THR A N 1
ATOM 691 C CA . THR A 1 95 ? 8.317 -3.507 3.987 1.00 96.69 95 THR A CA 1
ATOM 692 C C . THR A 1 95 ? 7.894 -3.727 5.426 1.00 96.69 95 THR A C 1
ATOM 694 O O . THR A 1 95 ? 6.815 -4.247 5.714 1.00 96.69 95 THR A O 1
ATOM 697 N N . ARG A 1 96 ? 8.748 -3.290 6.354 1.00 97.44 96 ARG A N 1
ATOM 698 C CA . ARG A 1 96 ? 8.496 -3.423 7.787 1.00 97.44 96 ARG A CA 1
ATOM 699 C C . ARG A 1 96 ? 7.310 -2.568 8.221 1.00 97.44 96 ARG A C 1
ATOM 701 O O . ARG A 1 96 ? 7.212 -1.399 7.843 1.00 97.44 96 ARG A O 1
ATOM 708 N N . VAL A 1 97 ? 6.483 -3.108 9.109 1.00 95.88 97 VAL A N 1
ATOM 709 C CA . VAL A 1 97 ? 5.428 -2.353 9.785 1.00 95.88 97 VAL A CA 1
ATOM 710 C C . VAL A 1 97 ? 5.953 -1.679 11.054 1.00 95.88 97 VAL A C 1
ATOM 712 O O . VAL A 1 97 ? 6.600 -2.292 11.910 1.00 95.88 97 VAL A O 1
ATOM 715 N N . ALA A 1 98 ? 5.647 -0.392 11.198 1.00 94.94 98 ALA A N 1
ATOM 716 C CA . ALA A 1 98 ? 6.024 0.440 12.326 1.00 94.94 98 ALA A CA 1
ATOM 717 C C . ALA A 1 98 ? 5.621 -0.195 13.662 1.00 94.94 98 ALA A C 1
ATOM 719 O O . ALA A 1 98 ? 4.484 -0.622 13.853 1.00 94.94 98 ALA A O 1
ATOM 720 N N . ARG A 1 99 ? 6.553 -0.179 14.624 1.00 93.94 99 ARG A N 1
ATOM 721 C CA . ARG A 1 99 ? 6.375 -0.715 15.989 1.00 93.94 99 ARG A CA 1
ATOM 722 C C . ARG A 1 99 ? 6.117 -2.228 16.063 1.00 93.94 99 ARG A C 1
ATOM 724 O O . ARG A 1 99 ? 5.697 -2.707 17.109 1.00 93.94 99 ARG A O 1
ATOM 731 N N . THR A 1 100 ? 6.414 -2.974 15.000 1.00 94.88 100 THR A N 1
ATOM 732 C CA . THR A 1 100 ? 6.340 -4.444 14.977 1.00 94.88 100 THR A CA 1
ATOM 733 C C . THR A 1 100 ? 7.609 -5.042 14.362 1.00 94.88 100 THR A C 1
ATOM 735 O O . THR A 1 100 ? 8.490 -4.314 13.893 1.00 94.88 100 THR A O 1
ATOM 738 N N . ASP A 1 101 ? 7.728 -6.360 14.383 1.00 94.81 101 ASP A N 1
ATOM 739 C CA . ASP A 1 101 ? 8.704 -7.159 13.637 1.00 94.81 101 ASP A CA 1
ATOM 740 C C . ASP A 1 101 ? 8.122 -7.752 12.340 1.00 94.81 101 ASP A C 1
ATOM 742 O O . ASP A 1 101 ? 8.836 -8.428 11.608 1.00 94.81 101 ASP A O 1
ATOM 746 N N . ALA A 1 102 ? 6.858 -7.459 12.022 1.00 97.06 102 ALA A N 1
ATOM 747 C CA . ALA A 1 102 ? 6.200 -7.945 10.819 1.00 97.06 102 ALA A CA 1
ATOM 748 C C . ALA A 1 102 ? 6.601 -7.144 9.571 1.00 97.06 102 ALA A C 1
ATOM 750 O O . ALA A 1 102 ? 6.807 -5.924 9.618 1.00 97.06 102 ALA A O 1
ATOM 751 N N . TYR A 1 103 ? 6.639 -7.841 8.437 1.00 97.69 103 TYR A N 1
ATOM 752 C CA . TYR A 1 103 ? 6.861 -7.281 7.110 1.00 97.69 103 TYR A CA 1
ATOM 753 C C . TYR A 1 103 ? 5.707 -7.666 6.188 1.00 97.69 103 TYR A C 1
ATOM 755 O O . TYR A 1 103 ? 5.214 -8.792 6.236 1.00 97.69 103 TYR A O 1
ATOM 763 N N . VAL A 1 104 ? 5.268 -6.721 5.360 1.00 97.25 104 VAL A N 1
ATOM 764 C CA . VAL A 1 104 ? 4.155 -6.904 4.421 1.00 97.25 104 VAL A CA 1
ATOM 765 C C . VAL A 1 104 ? 4.514 -6.349 3.051 1.00 97.25 104 VAL A C 1
ATOM 767 O O . VAL A 1 104 ? 5.248 -5.365 2.944 1.00 97.25 104 VAL A O 1
ATOM 770 N N . TRP A 1 105 ? 3.960 -6.948 1.999 1.00 97.38 105 TRP A N 1
ATOM 771 C CA . TRP A 1 105 ? 4.044 -6.397 0.650 1.00 97.38 105 TRP A CA 1
ATOM 772 C C . TRP A 1 105 ? 3.242 -5.098 0.545 1.00 97.38 105 TRP A C 1
ATOM 774 O O . TRP A 1 105 ? 2.020 -5.104 0.707 1.00 97.38 105 TRP A O 1
ATOM 784 N N . ALA A 1 106 ? 3.918 -3.991 0.244 1.00 95.75 106 ALA A N 1
ATOM 785 C CA . ALA A 1 106 ? 3.326 -2.659 0.137 1.00 95.75 106 ALA A CA 1
ATOM 786 C C . ALA A 1 106 ? 3.853 -1.893 -1.084 1.00 95.75 106 ALA A C 1
ATOM 788 O O . ALA A 1 106 ? 4.929 -2.183 -1.598 1.00 95.75 106 ALA A O 1
ATOM 789 N N . TYR A 1 107 ? 3.135 -0.861 -1.531 1.00 95.19 107 TYR A N 1
ATOM 790 C CA . TYR A 1 107 ? 3.577 -0.029 -2.662 1.00 95.19 107 TYR A CA 1
ATOM 791 C C . TYR A 1 107 ? 4.784 0.874 -2.360 1.00 95.19 107 TYR A C 1
ATOM 793 O O . TYR A 1 107 ? 5.318 1.513 -3.263 1.00 95.19 107 TYR A O 1
ATOM 801 N N . THR A 1 108 ? 5.206 0.952 -1.099 1.00 93.31 108 THR A N 1
ATOM 802 C CA . THR A 1 108 ? 6.298 1.809 -0.633 1.00 93.31 108 THR A CA 1
ATOM 803 C C . THR A 1 108 ? 7.421 0.962 -0.035 1.00 93.31 108 THR A C 1
ATOM 805 O O . THR A 1 108 ? 7.122 0.014 0.699 1.00 93.31 108 THR A O 1
ATOM 808 N N . PRO A 1 109 ? 8.698 1.303 -0.279 1.00 93.12 109 PRO A N 1
ATOM 809 C CA . PRO A 1 109 ? 9.821 0.697 0.437 1.00 93.12 109 PRO A CA 1
ATOM 810 C C . PRO A 1 109 ? 9.991 1.263 1.859 1.00 93.12 109 PRO A C 1
ATOM 812 O O . PRO A 1 109 ? 10.714 0.695 2.676 1.00 93.12 109 PRO A O 1
ATOM 815 N N . ASP A 1 110 ? 9.344 2.393 2.161 1.00 92.81 110 ASP A N 1
ATOM 816 C CA . ASP A 1 110 ? 9.440 3.056 3.465 1.00 92.81 110 ASP A CA 1
ATOM 817 C C . ASP A 1 110 ? 8.533 2.434 4.520 1.00 92.81 110 ASP A C 1
ATOM 819 O O . ASP A 1 110 ? 7.456 1.950 4.206 1.00 92.81 110 ASP A O 1
ATOM 823 N N . LEU A 1 111 ? 8.925 2.548 5.791 1.00 93.38 111 LEU A N 1
ATOM 824 C CA . LEU A 1 111 ? 8.213 1.984 6.940 1.00 93.38 111 LEU A CA 1
ATOM 825 C C . LEU A 1 111 ? 6.680 2.144 6.856 1.00 93.38 111 LEU A C 1
ATOM 827 O O . LEU A 1 111 ? 6.157 3.261 6.821 1.00 93.38 111 LEU A O 1
ATOM 831 N N . MET A 1 112 ? 5.962 1.021 6.907 1.00 92.12 112 MET A N 1
ATOM 832 C CA . MET A 1 112 ? 4.500 0.998 6.878 1.00 92.12 112 MET A CA 1
ATOM 833 C C . MET A 1 112 ? 3.935 1.535 8.200 1.00 92.12 112 MET A C 1
ATOM 835 O O . MET A 1 112 ? 4.242 0.978 9.254 1.00 92.12 112 MET A O 1
ATOM 839 N N . PRO A 1 113 ? 3.099 2.589 8.203 1.00 89.50 113 PRO A N 1
ATOM 840 C CA . PRO A 1 113 ? 2.637 3.209 9.447 1.00 89.50 113 PRO A CA 1
ATOM 841 C C . PRO A 1 113 ? 1.641 2.338 10.231 1.00 89.50 113 PRO A C 1
ATOM 843 O O . PRO A 1 113 ? 1.549 2.457 11.456 1.00 89.50 113 PRO A O 1
ATOM 846 N N . ILE A 1 114 ? 0.889 1.481 9.534 1.00 88.50 114 ILE A N 1
ATOM 847 C CA . ILE A 1 114 ? -0.179 0.629 10.070 1.00 88.50 114 ILE A CA 1
ATOM 848 C C . ILE A 1 114 ? -0.066 -0.754 9.411 1.00 88.50 114 ILE A C 1
ATOM 850 O O . ILE A 1 114 ? 0.197 -0.831 8.213 1.00 88.50 114 ILE A O 1
ATOM 854 N N . ASP A 1 115 ? -0.273 -1.832 10.179 1.00 92.50 115 ASP A N 1
ATOM 855 C CA . ASP A 1 115 ? -0.391 -3.190 9.624 1.00 92.50 115 ASP A CA 1
ATOM 856 C C . ASP A 1 115 ? -1.742 -3.327 8.891 1.00 92.50 115 ASP A C 1
ATOM 858 O O . ASP A 1 115 ? -2.789 -3.266 9.555 1.00 92.50 115 ASP A O 1
ATOM 862 N N . PRO A 1 116 ? -1.763 -3.542 7.561 1.00 92.12 116 PRO A N 1
ATOM 863 C CA . PRO A 1 116 ? -3.006 -3.737 6.816 1.00 92.12 116 PRO A CA 1
ATOM 864 C C . PRO A 1 116 ? -3.803 -4.964 7.270 1.00 92.12 116 PRO A C 1
ATOM 866 O O . PRO A 1 116 ? -5.011 -5.008 7.059 1.00 92.12 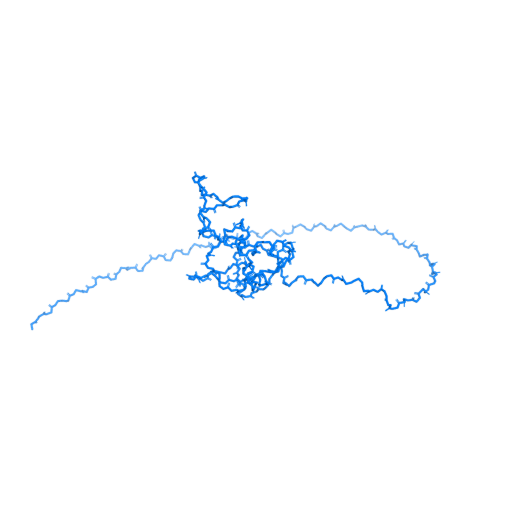116 PRO A O 1
ATOM 869 N N . ASN A 1 117 ? -3.177 -5.952 7.909 1.00 92.69 117 ASN A N 1
ATOM 870 C CA . ASN A 1 117 ? -3.848 -7.163 8.383 1.00 92.69 117 ASN A CA 1
ATOM 871 C C . ASN A 1 117 ? -4.391 -7.024 9.815 1.00 92.69 117 ASN A C 1
ATOM 873 O O . ASN A 1 117 ? -5.231 -7.818 10.236 1.00 92.69 117 ASN A O 1
ATOM 877 N N . ALA A 1 118 ? -3.970 -5.999 10.566 1.00 91.69 118 ALA A N 1
ATOM 878 C CA . ALA A 1 118 ? -4.448 -5.758 11.931 1.00 91.69 118 ALA A CA 1
ATOM 879 C C . ALA A 1 118 ? -5.719 -4.889 11.996 1.00 91.69 118 ALA A C 1
ATOM 881 O O . ALA A 1 118 ? -6.279 -4.685 13.084 1.00 91.69 118 ALA A O 1
ATOM 882 N N . ARG A 1 119 ? -6.178 -4.368 10.849 1.00 89.50 119 ARG A N 1
ATOM 883 C CA . ARG A 1 119 ? -7.371 -3.518 10.744 1.00 89.50 119 ARG A CA 1
ATOM 884 C C . ARG A 1 119 ? -8.627 -4.226 11.258 1.00 89.50 119 ARG A C 1
ATOM 886 O O . ARG A 1 119 ? -8.770 -5.442 11.177 1.00 89.50 119 ARG A O 1
ATOM 893 N N . LYS A 1 120 ? -9.558 -3.439 11.804 1.00 91.88 120 LYS A N 1
ATOM 894 C CA . LYS A 1 120 ? -10.844 -3.921 12.347 1.00 91.88 120 LYS A CA 1
ATOM 895 C C . LYS A 1 120 ? -12.017 -3.694 11.393 1.00 91.88 120 LYS A C 1
ATOM 897 O O . LYS A 1 120 ? -13.158 -3.768 11.823 1.00 91.88 120 LYS A O 1
ATOM 902 N N . TYR A 1 121 ? -11.728 -3.401 10.129 1.00 92.44 121 TYR A N 1
ATOM 903 C CA . TYR A 1 121 ? -12.701 -3.168 9.068 1.00 92.44 121 TYR A CA 1
ATOM 904 C C . TYR A 1 121 ? -12.329 -3.976 7.822 1.00 92.44 121 TYR A C 1
ATOM 906 O O . TYR A 1 121 ? -11.183 -4.399 7.654 1.00 92.44 121 TYR A O 1
ATOM 914 N N . THR A 1 122 ? -13.296 -4.162 6.933 1.00 92.38 122 THR A N 1
ATOM 915 C CA . THR A 1 122 ? -13.103 -4.761 5.609 1.00 92.38 122 THR A CA 1
ATOM 916 C C . THR A 1 122 ? -13.424 -3.721 4.548 1.00 92.38 122 THR A C 1
ATOM 918 O O . THR A 1 122 ? -14.313 -2.900 4.757 1.00 92.38 122 THR A O 1
ATOM 921 N N . CYS A 1 123 ? -12.689 -3.737 3.438 1.00 90.31 123 CYS A N 1
ATOM 922 C CA . CYS A 1 123 ? -12.858 -2.788 2.344 1.00 90.31 123 CYS A CA 1
ATOM 923 C C . CYS A 1 123 ? -13.177 -3.518 1.044 1.00 90.31 123 CYS A C 1
ATOM 925 O O . CYS A 1 123 ? -12.446 -4.428 0.653 1.00 90.31 123 CYS A O 1
ATOM 927 N N . ASP A 1 124 ? -14.227 -3.060 0.374 1.00 85.69 124 ASP A N 1
ATOM 928 C CA . ASP A 1 124 ? -14.451 -3.256 -1.053 1.00 85.69 124 ASP A CA 1
ATOM 929 C C . ASP A 1 124 ? -14.326 -1.893 -1.769 1.00 85.69 124 ASP A C 1
ATOM 931 O O . ASP A 1 124 ? -13.223 -1.363 -1.896 1.00 85.69 124 ASP A O 1
ATOM 935 N N . ASN A 1 125 ? -15.447 -1.282 -2.152 1.00 85.44 125 ASN A N 1
ATOM 936 C CA . ASN A 1 125 ? -15.569 0.112 -2.568 1.00 85.44 125 ASN A CA 1
ATOM 937 C C . ASN A 1 125 ? -15.773 1.055 -1.369 1.00 85.44 125 ASN A C 1
ATOM 939 O O . ASN A 1 125 ? -15.477 2.247 -1.465 1.00 85.44 125 ASN A O 1
ATOM 943 N N . VAL A 1 126 ? -16.267 0.535 -0.241 1.00 90.75 126 VAL A N 1
ATOM 944 C CA . VAL A 1 126 ? -16.446 1.258 1.022 1.00 90.75 126 VAL A CA 1
ATOM 945 C C . VAL A 1 126 ? -15.889 0.398 2.156 1.00 90.75 126 VAL A C 1
ATOM 947 O O . VAL A 1 126 ? -15.991 -0.824 2.152 1.00 90.75 126 VAL A O 1
ATOM 950 N N . CYS A 1 127 ? -15.243 1.027 3.135 1.00 93.00 127 CYS A N 1
ATOM 951 C CA . CYS A 1 127 ? -14.697 0.298 4.275 1.00 93.00 127 CYS A CA 1
ATOM 952 C C . CYS A 1 127 ? -15.704 0.284 5.424 1.00 93.00 127 CYS A C 1
ATOM 954 O O . CYS A 1 127 ? -16.103 1.348 5.898 1.00 93.00 127 CYS A O 1
ATOM 956 N N . HIS A 1 128 ? -16.075 -0.907 5.889 1.00 94.94 128 HIS A N 1
ATOM 957 C CA . HIS A 1 128 ? -17.064 -1.101 6.946 1.00 94.94 128 HIS A CA 1
ATOM 958 C C . HIS A 1 128 ? -16.484 -1.862 8.134 1.00 94.94 128 HIS A C 1
ATOM 960 O O . HIS A 1 128 ? -15.706 -2.809 7.981 1.00 94.94 128 HIS A O 1
ATOM 966 N N . TYR A 1 129 ? -16.900 -1.461 9.330 1.00 95.44 129 TYR A N 1
ATOM 967 C CA . TYR A 1 129 ? -16.745 -2.262 10.534 1.00 95.44 129 TYR A CA 1
ATOM 968 C C . TYR A 1 129 ? -17.717 -3.455 10.528 1.00 95.44 129 TYR A C 1
ATOM 970 O O . TYR A 1 129 ? -18.701 -3.453 9.785 1.00 95.44 129 TYR A O 1
ATOM 978 N N . PRO A 1 130 ? -17.494 -4.468 11.387 1.00 95.81 130 PRO A N 1
ATOM 979 C CA . PRO A 1 130 ? -18.392 -5.616 11.513 1.00 95.81 130 PRO A CA 1
ATOM 980 C C . PRO A 1 130 ? -19.832 -5.261 11.910 1.00 95.81 130 PRO A C 1
ATOM 982 O O . PRO A 1 130 ? -20.739 -6.047 11.662 1.00 95.81 130 PRO A O 1
ATOM 985 N N . ASP A 1 131 ? -20.048 -4.095 12.524 1.00 96.12 131 ASP A N 1
ATOM 986 C CA . ASP A 1 131 ? -21.374 -3.572 12.875 1.00 96.12 131 ASP A CA 1
ATOM 987 C C . ASP A 1 131 ? -22.078 -2.851 11.705 1.00 96.12 131 ASP A C 1
ATOM 989 O O . ASP A 1 131 ? -23.196 -2.362 11.858 1.00 96.12 131 ASP A O 1
ATOM 993 N N . GLY A 1 132 ? -21.431 -2.784 10.536 1.00 95.38 132 GLY A N 1
ATOM 994 C CA . GLY A 1 132 ? -21.919 -2.124 9.327 1.00 95.38 132 GLY A CA 1
ATOM 995 C C . GLY A 1 132 ? -21.597 -0.630 9.242 1.00 95.38 132 GLY A C 1
ATOM 996 O O . GLY A 1 132 ? -21.766 -0.036 8.173 1.00 95.38 132 GLY A O 1
ATOM 997 N N . SER A 1 133 ? -21.099 -0.006 10.313 1.00 96.12 133 SER A N 1
ATOM 998 C CA . SER A 1 133 ? -20.720 1.409 10.291 1.00 96.12 133 SER A CA 1
ATOM 999 C C . SER A 1 133 ? -19.512 1.658 9.375 1.00 96.12 133 SER A C 1
ATOM 1001 O O . SER A 1 133 ? -18.670 0.782 9.170 1.00 96.12 133 SER A O 1
ATOM 1003 N N . ILE A 1 134 ? -19.432 2.853 8.780 1.00 94.69 134 ILE A N 1
ATOM 1004 C CA . ILE A 1 134 ? -18.348 3.213 7.852 1.00 94.69 134 ILE A CA 1
ATOM 1005 C C . ILE A 1 134 ? -17.078 3.530 8.647 1.00 94.69 134 ILE A C 1
ATOM 1007 O O . ILE A 1 134 ? -17.098 4.346 9.570 1.00 94.69 134 ILE A O 1
ATOM 1011 N N . ALA A 1 135 ? -15.957 2.928 8.249 1.00 93.19 135 ALA A N 1
ATOM 1012 C CA . ALA A 1 135 ? -14.651 3.210 8.823 1.00 93.19 135 ALA A CA 1
ATOM 1013 C C . ALA A 1 135 ? -14.216 4.655 8.500 1.00 93.19 135 ALA A C 1
ATOM 1015 O O . ALA A 1 135 ? -14.138 5.022 7.323 1.00 93.19 135 ALA A O 1
ATOM 1016 N N . PRO A 1 136 ? -13.897 5.488 9.508 1.00 90.19 136 PRO A N 1
ATOM 1017 C CA . PRO A 1 136 ? -13.450 6.854 9.279 1.00 90.19 136 PRO A CA 1
ATOM 1018 C C . PRO A 1 136 ? -12.195 6.928 8.406 1.00 90.19 136 PRO A C 1
ATOM 1020 O O . PRO A 1 136 ? -11.244 6.176 8.611 1.00 90.19 136 PRO A O 1
ATOM 1023 N N . ASN A 1 137 ? -12.146 7.902 7.492 1.00 85.69 137 ASN A N 1
ATOM 1024 C CA . ASN A 1 137 ? -11.033 8.062 6.546 1.00 85.69 137 ASN A CA 1
ATOM 1025 C C . ASN A 1 137 ? -9.649 8.159 7.199 1.00 85.69 137 ASN A C 1
ATOM 1027 O O . ASN A 1 137 ? -8.687 7.654 6.637 1.00 85.69 137 ASN A O 1
ATOM 1031 N N . TYR A 1 138 ? -9.546 8.754 8.388 1.00 82.38 138 TYR A N 1
ATOM 1032 C CA . TYR A 1 138 ? -8.275 8.895 9.106 1.00 82.38 138 TYR A CA 1
ATOM 1033 C C . TYR A 1 138 ? -7.767 7.590 9.752 1.00 82.38 138 TYR A C 1
ATOM 1035 O O . TYR A 1 138 ? -6.634 7.548 10.219 1.00 82.38 138 TYR A O 1
ATOM 1043 N N . LEU A 1 139 ? -8.590 6.535 9.808 1.00 85.94 139 LEU A N 1
ATOM 1044 C CA . LEU A 1 139 ? -8.206 5.197 10.289 1.00 85.94 139 LEU A CA 1
ATOM 1045 C C . LEU A 1 139 ? -7.887 4.227 9.142 1.00 85.94 139 LEU A C 1
ATOM 1047 O O . LEU A 1 139 ? -7.539 3.068 9.385 1.00 85.94 139 LEU A O 1
ATOM 1051 N N . ARG A 1 140 ? -8.041 4.686 7.899 1.00 90.00 140 ARG A N 1
ATOM 1052 C CA . ARG A 1 140 ? -7.829 3.898 6.687 1.00 90.00 140 ARG A CA 1
ATOM 1053 C C . ARG A 1 140 ? -6.379 4.018 6.234 1.00 90.00 140 ARG A C 1
ATOM 1055 O O . ARG A 1 140 ? -5.777 5.078 6.380 1.00 90.00 140 ARG A O 1
ATOM 1062 N N . CYS A 1 141 ? -5.821 2.939 5.695 1.00 88.19 141 CYS A N 1
ATOM 1063 C CA . CYS A 1 141 ? -4.502 2.990 5.066 1.00 88.19 141 CYS A CA 1
ATOM 1064 C C . CYS A 1 141 ? -4.575 3.652 3.679 1.00 88.19 141 CYS A C 1
ATOM 1066 O O . CYS A 1 141 ? -3.605 4.253 3.219 1.00 88.19 141 CYS A O 1
ATOM 1068 N N . GLY A 1 142 ? -5.739 3.577 3.026 1.00 91.81 142 GLY A N 1
ATOM 1069 C CA . GLY A 1 142 ? -5.979 4.237 1.746 1.00 91.81 142 GLY A CA 1
ATOM 1070 C C . GLY A 1 142 ? -5.258 3.569 0.585 1.00 91.81 142 GLY A C 1
ATOM 1071 O O . GLY A 1 142 ? -5.004 2.359 0.590 1.00 91.81 142 GLY A O 1
ATOM 1072 N N . THR A 1 143 ? -4.893 4.385 -0.405 1.00 91.81 143 THR A N 1
ATOM 1073 C CA . THR A 1 143 ? -4.299 3.913 -1.665 1.00 91.81 143 THR A CA 1
ATOM 1074 C C . THR A 1 143 ? -3.036 3.069 -1.436 1.00 91.81 143 THR A C 1
ATOM 1076 O O . THR A 1 143 ? -2.783 2.114 -2.172 1.00 91.81 143 THR A O 1
ATOM 1079 N N . LEU A 1 144 ? -2.281 3.351 -0.367 1.00 90.88 144 LEU A N 1
ATOM 1080 C CA . LEU A 1 144 ? -1.073 2.617 0.017 1.00 90.88 144 LEU A CA 1
ATOM 1081 C C . LEU A 1 144 ? -1.309 1.113 0.269 1.00 90.88 144 LEU A C 1
ATOM 1083 O O . LEU A 1 144 ? -0.436 0.304 -0.039 1.00 90.88 144 LEU A O 1
ATOM 1087 N N . CYS A 1 145 ? -2.478 0.734 0.788 1.00 90.19 145 CYS A N 1
ATOM 1088 C CA . CYS A 1 145 ? -2.840 -0.666 1.041 1.00 90.19 145 CYS A CA 1
ATOM 1089 C C . CYS A 1 145 ? -3.841 -1.221 0.015 1.00 90.19 145 CYS A C 1
ATOM 1091 O O . CYS A 1 145 ? -4.430 -2.282 0.238 1.00 90.19 145 CYS A O 1
ATOM 1093 N N . GLY A 1 146 ? -4.063 -0.507 -1.096 1.00 89.19 146 GLY A N 1
ATOM 1094 C CA . GLY A 1 146 ? -5.080 -0.863 -2.088 1.00 89.19 146 GLY A CA 1
ATOM 1095 C C . GLY A 1 146 ? -6.518 -0.666 -1.596 1.00 89.19 146 GLY A C 1
ATOM 1096 O O . GLY A 1 146 ? -7.435 -1.280 -2.131 1.00 89.19 146 GLY A O 1
ATOM 1097 N N . GLU A 1 147 ? -6.724 0.161 -0.570 1.00 92.31 147 GLU A N 1
ATOM 1098 C CA . GLU A 1 147 ? -8.054 0.550 -0.099 1.00 92.31 147 GLU A CA 1
ATOM 1099 C C . GLU A 1 147 ? -8.564 1.754 -0.912 1.00 92.31 147 GLU A C 1
ATOM 1101 O O . GLU A 1 147 ? -7.753 2.467 -1.514 1.00 92.31 147 GLU A O 1
ATOM 1106 N N . PRO A 1 148 ? -9.884 2.044 -0.920 1.00 90.94 148 PRO A N 1
ATOM 1107 C CA . PRO A 1 148 ? -10.376 3.264 -1.557 1.00 90.94 148 PRO A CA 1
ATOM 1108 C C . PRO A 1 148 ? -9.662 4.510 -0.992 1.00 90.94 148 PRO A C 1
ATOM 1110 O O . PRO A 1 148 ? -9.281 4.503 0.184 1.00 90.94 148 PRO A O 1
ATOM 1113 N N . PRO A 1 149 ? -9.499 5.590 -1.770 1.00 91.50 149 PRO A N 1
ATOM 1114 C CA . PRO A 1 149 ? -8.650 6.706 -1.369 1.00 91.50 149 PRO A CA 1
ATOM 1115 C C . PRO A 1 149 ? -9.132 7.376 -0.079 1.00 91.50 149 PRO A C 1
ATOM 1117 O O . PRO A 1 149 ? -10.336 7.472 0.195 1.00 91.50 149 PRO A O 1
ATOM 1120 N N . THR A 1 150 ? -8.183 7.854 0.726 1.00 90.94 150 THR A N 1
ATOM 1121 C CA . THR A 1 150 ? -8.500 8.742 1.852 1.00 90.94 150 THR A CA 1
ATOM 1122 C C . THR A 1 150 ? -8.832 10.149 1.352 1.00 90.94 150 THR A C 1
ATOM 1124 O O . THR A 1 150 ? -8.510 10.526 0.225 1.00 90.94 150 THR A O 1
ATOM 1127 N N . SER A 1 151 ? -9.423 10.984 2.212 1.00 89.31 151 SER A N 1
ATOM 1128 C CA . SER A 1 151 ? -9.594 12.410 1.902 1.00 89.31 151 SER A CA 1
ATOM 1129 C C . SER A 1 151 ? -8.262 13.104 1.589 1.00 89.31 151 SER A C 1
ATOM 1131 O O . SER A 1 151 ? -8.242 13.991 0.743 1.00 89.31 151 SER A O 1
ATOM 1133 N N . GLY A 1 152 ? -7.159 12.687 2.222 1.00 88.75 152 GLY A N 1
ATOM 1134 C CA . GLY A 1 152 ? -5.822 13.206 1.926 1.00 88.75 152 GLY A CA 1
ATOM 1135 C C . GLY A 1 152 ? -5.324 12.789 0.542 1.00 88.75 152 GLY A C 1
ATOM 1136 O O . GLY A 1 152 ? -4.786 13.624 -0.182 1.00 88.75 152 GLY A O 1
ATOM 1137 N N . ASP A 1 153 ? -5.573 11.539 0.138 1.00 91.62 153 ASP A N 1
ATOM 1138 C CA . ASP A 1 153 ? -5.202 11.033 -1.193 1.00 91.62 153 ASP A CA 1
ATOM 1139 C C . ASP A 1 153 ? -5.911 11.819 -2.310 1.00 91.62 153 ASP A C 1
ATOM 1141 O O . ASP A 1 153 ? -5.320 12.088 -3.354 1.00 91.62 153 ASP A O 1
ATOM 1145 N N . ILE A 1 154 ? -7.174 12.199 -2.080 1.00 90.25 154 ILE A N 1
ATOM 1146 C CA . ILE A 1 154 ? -7.975 12.987 -3.028 1.00 90.25 154 ILE A CA 1
ATOM 1147 C C . ILE A 1 154 ? -7.500 14.442 -3.046 1.00 90.25 154 ILE A C 1
ATOM 1149 O O . ILE A 1 154 ? -7.195 14.977 -4.104 1.00 90.25 154 ILE A O 1
ATOM 1153 N N . GLN A 1 155 ? -7.412 15.088 -1.878 1.00 90.12 155 GLN A N 1
ATOM 1154 C CA . GLN A 1 155 ? -7.081 16.517 -1.789 1.00 90.12 155 GLN A CA 1
ATOM 1155 C C . GLN A 1 155 ? -5.664 16.837 -2.269 1.00 90.12 155 GLN A C 1
ATOM 1157 O O . GLN A 1 155 ? -5.421 17.937 -2.745 1.00 90.12 155 GLN A O 1
ATOM 1162 N N . SER A 1 156 ? -4.733 15.890 -2.155 1.00 91.31 156 SER A N 1
ATOM 1163 C CA . SER A 1 156 ? -3.368 16.059 -2.663 1.00 91.31 156 SER A CA 1
ATOM 1164 C C . SER A 1 156 ? -3.217 15.749 -4.156 1.00 91.31 156 SER A C 1
ATOM 1166 O O . SER A 1 156 ? -2.128 15.931 -4.696 1.00 91.31 156 SER A O 1
ATOM 1168 N N . GLY A 1 157 ? -4.256 15.235 -4.826 1.00 92.56 157 GLY A N 1
ATOM 1169 C CA . GLY A 1 157 ? -4.149 14.704 -6.190 1.00 92.56 157 GLY A CA 1
ATOM 1170 C C . GLY A 1 157 ? -3.338 13.402 -6.283 1.00 92.56 157 GLY A C 1
ATOM 1171 O O . GLY A 1 157 ? -3.012 12.942 -7.382 1.00 92.56 157 GLY A O 1
ATOM 1172 N N . PHE A 1 158 ? -3.002 12.783 -5.144 1.00 93.75 158 PHE A N 1
ATOM 1173 C CA . PHE A 1 158 ? -2.237 11.540 -5.096 1.00 93.75 158 PHE A CA 1
ATOM 1174 C C . PHE A 1 158 ? -2.979 10.395 -5.791 1.00 93.75 158 PHE A C 1
ATOM 1176 O O . PHE A 1 158 ? -2.377 9.659 -6.573 1.00 93.75 158 PHE A O 1
ATOM 1183 N N . TYR A 1 159 ? -4.285 10.256 -5.538 1.00 93.62 159 TYR A N 1
ATOM 1184 C CA . TYR A 1 159 ? -5.090 9.186 -6.131 1.00 93.62 159 TYR A CA 1
ATOM 1185 C C . TYR A 1 159 ? -5.139 9.274 -7.663 1.00 93.62 159 TYR A C 1
ATOM 1187 O O . TYR A 1 159 ? -4.951 8.264 -8.343 1.00 93.62 159 TYR A O 1
ATOM 1195 N N . ASP A 1 160 ? -5.315 10.473 -8.218 1.00 94.94 160 ASP A N 1
ATOM 1196 C CA . ASP A 1 160 ? -5.348 10.692 -9.669 1.00 94.94 160 ASP A CA 1
ATOM 1197 C C . ASP A 1 160 ? -3.991 10.372 -10.308 1.00 94.94 160 ASP A C 1
ATOM 1199 O O . ASP A 1 160 ? -3.908 9.708 -11.342 1.00 94.94 160 ASP A O 1
ATOM 1203 N N . CYS A 1 161 ? -2.899 10.765 -9.646 1.00 94.88 161 CYS A N 1
ATOM 1204 C CA . CYS A 1 161 ? -1.560 10.383 -10.072 1.00 94.88 161 CYS A CA 1
ATOM 1205 C C . CYS A 1 161 ? -1.384 8.859 -10.070 1.00 94.88 161 CYS A C 1
ATOM 1207 O O . CYS A 1 161 ? -0.967 8.280 -11.074 1.00 94.88 161 CYS A O 1
ATOM 1209 N N . PHE A 1 162 ? -1.723 8.191 -8.968 1.00 93.94 162 PHE A N 1
ATOM 1210 C CA . PHE A 1 162 ? -1.478 6.760 -8.831 1.00 93.94 162 PHE A CA 1
ATOM 1211 C C . PHE A 1 162 ? -2.357 5.946 -9.785 1.00 93.94 162 PHE A C 1
ATOM 1213 O O . PHE A 1 162 ? -1.877 5.011 -10.429 1.00 93.94 162 PHE A O 1
ATOM 1220 N N . SER A 1 163 ? -3.626 6.327 -9.944 1.00 92.62 163 SER A N 1
ATOM 1221 C CA . SER A 1 163 ? -4.573 5.680 -10.860 1.00 92.62 163 SER A CA 1
ATOM 1222 C C . SER A 1 163 ? -4.191 5.832 -12.338 1.00 92.62 163 SER A C 1
ATOM 1224 O O . SER A 1 163 ? -4.509 4.943 -13.123 1.00 92.62 163 SER A O 1
ATOM 1226 N N . SER A 1 164 ? -3.416 6.862 -12.707 1.00 94.12 164 SER A N 1
ATOM 1227 C CA . SER A 1 164 ? -2.871 7.026 -14.068 1.00 94.12 164 SER A CA 1
ATOM 1228 C C . SER A 1 164 ? -1.800 5.997 -14.464 1.00 94.12 164 SER A C 1
ATOM 1230 O O . SER A 1 164 ? -1.387 5.951 -15.621 1.00 94.12 164 SER A O 1
ATOM 1232 N N . GLY A 1 165 ? -1.354 5.158 -13.522 1.00 91.94 165 GLY A N 1
ATOM 1233 C CA . GLY A 1 165 ? -0.364 4.102 -13.759 1.00 91.94 165 GLY A CA 1
ATOM 1234 C C . GLY A 1 165 ? 1.037 4.421 -13.240 1.00 91.94 165 GLY A C 1
ATOM 1235 O O . GLY A 1 165 ? 1.892 3.540 -13.249 1.00 91.94 165 GLY A O 1
ATOM 1236 N N . LEU A 1 166 ? 1.264 5.634 -12.730 1.00 93.12 166 LEU A N 1
ATOM 1237 C CA . LEU A 1 166 ? 2.526 6.004 -12.089 1.00 93.12 166 LEU A CA 1
ATOM 1238 C C . LEU A 1 166 ? 2.755 5.226 -10.785 1.00 93.12 166 LEU A C 1
ATOM 1240 O O . LEU A 1 166 ? 1.818 4.719 -10.148 1.00 93.12 166 LEU A O 1
ATOM 1244 N N . SER A 1 167 ? 4.024 5.121 -10.393 1.00 91.25 167 SER A N 1
ATOM 1245 C CA . SER A 1 167 ? 4.427 4.457 -9.155 1.00 91.25 167 SER A CA 1
ATOM 1246 C C . SER A 1 167 ? 4.042 5.276 -7.919 1.00 91.25 167 SER A C 1
ATOM 1248 O O . SER A 1 167 ? 3.867 6.496 -7.963 1.00 91.25 167 SER A O 1
ATOM 1250 N N . TYR A 1 168 ? 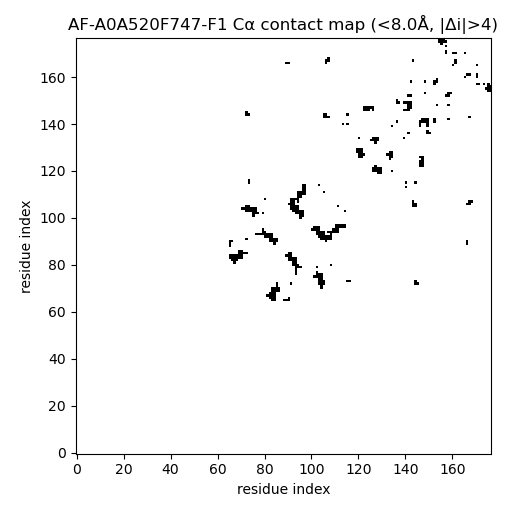3.947 4.599 -6.774 1.00 91.50 168 TYR A N 1
ATOM 1251 C CA . TYR A 1 168 ? 3.651 5.250 -5.497 1.00 91.50 168 TYR A CA 1
ATOM 1252 C C . TYR A 1 168 ? 4.688 6.325 -5.146 1.00 91.50 168 TYR A C 1
ATOM 1254 O O . TYR A 1 168 ? 4.330 7.413 -4.694 1.00 91.50 168 TYR A O 1
ATOM 1262 N N . GLU A 1 169 ? 5.973 6.053 -5.391 1.00 89.81 169 GLU A N 1
ATOM 1263 C CA . GLU A 1 169 ? 7.043 7.013 -5.124 1.00 89.81 169 GLU A CA 1
ATOM 1264 C C . GLU A 1 169 ? 6.947 8.274 -5.978 1.00 89.81 169 GLU A C 1
ATOM 1266 O O . GLU A 1 169 ? 7.156 9.373 -5.458 1.00 89.81 169 GLU A O 1
ATOM 1271 N N . GLU A 1 170 ? 6.655 8.125 -7.271 1.00 92.38 170 GLU A N 1
ATOM 1272 C CA . GLU A 1 170 ? 6.492 9.257 -8.185 1.00 92.38 170 GLU A CA 1
ATOM 1273 C C . GLU A 1 170 ? 5.338 10.149 -7.729 1.00 92.38 170 GLU A C 1
ATOM 1275 O O . GLU A 1 170 ? 5.494 11.367 -7.642 1.00 92.38 170 GLU A O 1
ATOM 1280 N N . CYS A 1 171 ? 4.211 9.547 -7.348 1.00 93.00 171 CYS A N 1
ATOM 1281 C CA . CYS A 1 171 ? 3.048 10.294 -6.887 1.00 93.00 171 CYS A CA 1
ATOM 1282 C C . CYS A 1 171 ? 3.256 10.955 -5.529 1.00 93.00 171 CYS A C 1
ATOM 1284 O O . CYS A 1 171 ? 2.834 12.091 -5.332 1.00 93.00 171 CYS A O 1
ATOM 1286 N N . ARG A 1 172 ? 3.966 10.302 -4.606 1.00 88.69 172 ARG A N 1
ATOM 1287 C CA . ARG A 1 172 ? 4.228 10.861 -3.274 1.00 88.69 172 ARG A CA 1
ATOM 1288 C C . ARG A 1 172 ? 5.171 12.066 -3.314 1.00 88.69 172 ARG A C 1
ATOM 1290 O O . ARG A 1 172 ? 5.100 12.923 -2.441 1.00 88.69 172 ARG A O 1
ATOM 1297 N N . LYS A 1 173 ? 6.076 12.127 -4.297 1.00 89.19 173 LYS A N 1
ATOM 1298 C CA . LYS A 1 173 ? 7.016 13.250 -4.477 1.00 89.19 173 LYS A CA 1
ATOM 1299 C C . LYS A 1 173 ? 6.352 14.480 -5.109 1.00 89.19 173 LYS A C 1
ATOM 1301 O O . LYS A 1 173 ? 6.966 15.545 -5.141 1.00 89.19 173 LYS A O 1
ATOM 1306 N N . ARG A 1 174 ? 5.127 14.350 -5.626 1.00 85.69 174 ARG A N 1
ATOM 1307 C CA . ARG A 1 174 ? 4.417 15.447 -6.281 1.00 85.69 174 ARG A CA 1
ATOM 1308 C C . ARG A 1 174 ? 3.859 16.416 -5.229 1.00 85.69 174 ARG A C 1
ATOM 1310 O O . ARG A 1 174 ? 3.287 15.961 -4.239 1.00 85.69 174 ARG A O 1
ATOM 1317 N N . PRO A 1 175 ? 4.015 17.740 -5.410 1.00 71.75 175 PRO A N 1
ATOM 1318 C CA . PRO A 1 175 ? 3.358 18.698 -4.533 1.00 71.75 175 PRO A CA 1
ATOM 1319 C C . PRO A 1 175 ? 1.831 18.558 -4.656 1.00 71.75 175 PRO A C 1
ATOM 1321 O O . PRO A 1 175 ? 1.351 18.260 -5.755 1.00 71.75 175 PRO A O 1
ATOM 1324 N N . PRO A 1 176 ? 1.078 18.781 -3.563 1.00 67.50 176 PRO A N 1
ATOM 1325 C CA . PRO A 1 176 ? -0.376 18.841 -3.634 1.00 67.50 176 PRO A CA 1
ATOM 1326 C C . PRO A 1 176 ? -0.786 19.965 -4.594 1.00 67.50 176 PRO A C 1
ATOM 1328 O O . PRO A 1 176 ? -0.218 21.059 -4.542 1.00 67.50 176 PRO A O 1
ATOM 1331 N N . SER A 1 177 ? -1.707 19.655 -5.504 1.00 60.16 177 SER A N 1
ATOM 1332 C CA . SER A 1 177 ? -2.266 20.592 -6.489 1.00 60.16 177 SER A CA 1
ATOM 1333 C C . SER A 1 177 ? -3.270 21.557 -5.880 1.00 60.16 177 SER A C 1
ATOM 1335 O O . SER A 1 177 ? -4.086 21.075 -5.063 1.00 60.16 177 SER A O 1
#